Protein AF-0000000087529796 (afdb_homodimer)

Organism: NCBI:txid1859131

Nearest PDB structures (foldseek):
  4v4d-assembly1_B  TM=8.524E-01  e=3.418E-03  Pelobacter acidigallici
  8fia-assembly1_A-2  TM=7.880E-01  e=2.584E-01  Drosophila melanogaster
  3q48-assembly1_A  TM=5.204E-01  e=1.101E-01  Pseudomonas aeruginosa
  4jdz-assembly2_A  TM=6.910E-01  e=6.064E-01  Staphylococcus aureus subsp. aureus TCH60
  6hbe-assembly1_A  TM=4.841E-01  e=3.725E-01  Thermus scotoductus SA-01

Foldseek 3Di:
DCPPDDDPPDVDDPDPPVPCPPPPPVPCPPDDDDDDDDDLLKDKDFDDDPVRQGPAFWKKFKDAPPDPDTPDIGGHHNRRMDMDGDDDFAKMWMWTAHPVGDIDIDIDGDDPVSNDPD/DDCPDDDPPDPPDPDCCPCCVPPCPVPCPPDDDDDDDDDLLKDKDFDDDPVRQGPAFWKKFKDAPPDPDTPDIGGHHNRRMDMDGDDDFAKMWMWTAHPVGDIDIDIDGGDPVSNDPD

Structure (mmCIF, N/CA/C/O backbone):
data_AF-0000000087529796-model_v1
#
loop_
_entity.id
_entity.type
_entity.pdbx_description
1 polymer 'Nickel transport protein'
#
loop_
_atom_site.group_PDB
_atom_site.id
_atom_site.type_symbol
_atom_site.label_atom_id
_atom_site.label_alt_id
_atom_site.label_comp_id
_atom_site.label_asym_id
_atom_site.label_entity_id
_atom_site.label_seq_id
_atom_site.pdbx_PDB_ins_code
_atom_site.Cartn_x
_atom_site.Cartn_y
_atom_site.Cartn_z
_atom_site.occupancy
_atom_site.B_iso_or_equiv
_atom_site.auth_seq_id
_atom_site.auth_comp_id
_atom_site.auth_asym_id
_atom_site.auth_atom_id
_atom_site.pdbx_PDB_model_num
ATOM 1 N N . MET A 1 1 ? -0.62 90.875 -30.234 1 31.06 1 MET A N 1
ATOM 2 C CA . MET A 1 1 ? -0.172 90.25 -28.969 1 31.06 1 MET A CA 1
ATOM 3 C C . MET A 1 1 ? -0.709 88.812 -28.812 1 31.06 1 MET A C 1
ATOM 5 O O . MET A 1 1 ? -1.901 88.625 -28.562 1 31.06 1 MET A O 1
ATOM 9 N N . ASN A 1 2 ? -0.053 87.688 -29.516 1 35.44 2 ASN A N 1
ATOM 10 C CA . ASN A 1 2 ? -0.245 86.312 -29.938 1 35.44 2 ASN A CA 1
ATOM 11 C C . ASN A 1 2 ? -0.082 85.375 -28.766 1 35.44 2 ASN A C 1
ATOM 13 O O . ASN A 1 2 ? 1.038 85 -28.422 1 35.44 2 ASN A O 1
ATOM 17 N N . LYS A 1 3 ? -0.763 85.5 -27.578 1 34.38 3 LYS A N 1
ATOM 18 C CA . LYS A 1 3 ? -0.532 84.812 -26.344 1 34.38 3 LYS A CA 1
ATOM 19 C C . LYS A 1 3 ? -0.979 83.312 -26.469 1 34.38 3 LYS A C 1
ATOM 21 O O . LYS A 1 3 ? -2.1 83 -26.094 1 34.38 3 LYS A O 1
ATOM 26 N N . ARG A 1 4 ? -0.733 82.562 -27.641 1 38.53 4 ARG A N 1
ATOM 27 C CA . ARG A 1 4 ? -1.287 81.188 -27.797 1 38.53 4 ARG A CA 1
ATOM 28 C C . ARG A 1 4 ? -0.642 80.25 -26.828 1 38.53 4 ARG A C 1
ATOM 30 O O . ARG A 1 4 ? -0.861 79 -26.922 1 38.53 4 ARG A O 1
ATOM 37 N N . THR A 1 5 ? 0.336 80.562 -25.906 1 36.38 5 THR A N 1
ATOM 38 C CA . THR A 1 5 ? 1.321 79.5 -25.719 1 36.38 5 THR A CA 1
ATOM 39 C C . THR A 1 5 ? 0.706 78.312 -24.984 1 36.38 5 THR A C 1
ATOM 41 O O . THR A 1 5 ? 0.941 77.125 -25.344 1 36.38 5 THR A O 1
ATOM 44 N N . ALA A 1 6 ? 0.183 78.312 -23.734 1 34.88 6 ALA A N 1
ATOM 45 C CA . ALA A 1 6 ? 0.819 77.5 -22.719 1 34.88 6 ALA A CA 1
ATOM 46 C C . ALA A 1 6 ? 0.167 76.125 -22.656 1 34.88 6 ALA A C 1
ATOM 48 O O . ALA A 1 6 ? 0.815 75.125 -22.281 1 34.88 6 ALA A O 1
ATOM 49 N N . LYS A 1 7 ? -1.151 75.812 -22.656 1 39 7 LYS A N 1
ATOM 50 C CA . LYS A 1 7 ? -1.61 74.938 -21.578 1 39 7 LYS A CA 1
ATOM 51 C C . LYS A 1 7 ? -1.541 73.5 -21.984 1 39 7 LYS A C 1
ATOM 53 O O . LYS A 1 7 ? -2.568 72.875 -22.281 1 39 7 LYS A O 1
ATOM 58 N N . GLN A 1 8 ? -0.672 73 -22.969 1 40.81 8 GLN A N 1
ATOM 59 C CA . GLN A 1 8 ? -0.876 71.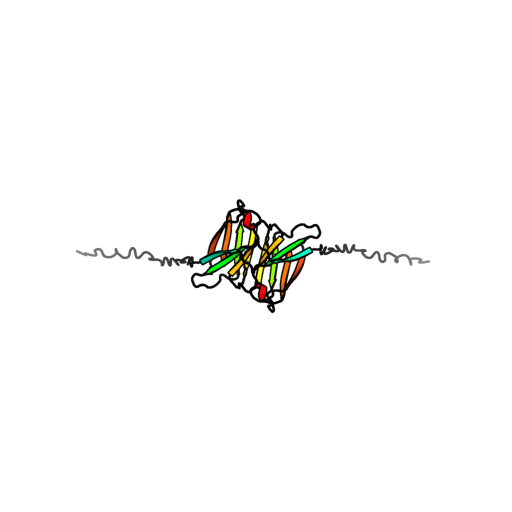625 -23.344 1 40.81 8 GLN A CA 1
ATOM 60 C C . GLN A 1 8 ? -0.454 70.688 -22.219 1 40.81 8 GLN A C 1
ATOM 62 O O . GLN A 1 8 ? -0.565 69.438 -22.359 1 40.81 8 GLN A O 1
ATOM 67 N N . GLY A 1 9 ? 0.237 71.125 -21.156 1 36 9 GLY A N 1
ATOM 68 C CA . GLY A 1 9 ? 1.147 70.125 -20.625 1 36 9 GLY A CA 1
ATOM 69 C C . GLY A 1 9 ? 0.433 68.938 -20.031 1 36 9 GLY A C 1
ATOM 70 O O . GLY A 1 9 ? 0.952 67.812 -20.062 1 36 9 GLY A O 1
ATOM 71 N N . VAL A 1 10 ? -0.47 69.062 -19.094 1 41.59 10 VAL A N 1
ATOM 72 C CA . VAL A 1 10 ? -0.488 68.188 -17.891 1 41.59 10 VAL A CA 1
ATOM 73 C C . VAL A 1 10 ? -1.147 66.875 -18.219 1 41.59 10 VAL A C 1
ATOM 75 O O . VAL A 1 10 ? -1.516 66.125 -17.297 1 41.59 10 VAL A O 1
ATOM 78 N N . LEU A 1 11 ? -1.507 66.625 -19.578 1 45.66 11 LEU A N 1
ATOM 79 C CA . LEU A 1 11 ? -2.266 65.438 -19.609 1 45.66 11 LEU A CA 1
ATOM 80 C C . LEU A 1 11 ? -1.379 64.25 -19.25 1 45.66 11 LEU A C 1
ATOM 82 O O . LEU A 1 11 ? -0.877 63.531 -20.125 1 45.66 11 LEU A O 1
ATOM 86 N N . LEU A 1 12 ? -0.245 64.562 -18.562 1 36.97 12 LEU A N 1
ATOM 87 C CA . LEU A 1 12 ? 0.674 63.469 -18.375 1 36.97 12 LEU A CA 1
ATOM 88 C C . LEU A 1 12 ? -0.083 62.188 -18 1 36.97 12 LEU A C 1
ATOM 90 O O . LEU A 1 12 ? -1.27 62.219 -17.672 1 36.97 12 LEU A O 1
ATOM 94 N N . LEU A 1 13 ? 0.435 61.5 -16.984 1 41.59 13 LEU A N 1
ATOM 95 C CA . LEU A 1 13 ? 1.011 60.25 -16.531 1 41.59 13 LEU A CA 1
ATOM 96 C C . LEU A 1 13 ? -0.053 59.344 -15.891 1 41.59 13 LEU A C 1
ATOM 98 O O . LEU A 1 13 ? -0.087 59.188 -14.672 1 41.59 13 LEU A O 1
ATOM 102 N N . MET A 1 14 ? -1.323 59.719 -16.078 1 44.41 14 MET A N 1
ATOM 103 C CA . MET A 1 14 ? -2.068 58.75 -15.289 1 44.41 14 MET A CA 1
ATOM 104 C C . MET A 1 14 ? -1.793 57.344 -15.789 1 44.41 14 MET A C 1
ATOM 106 O O . MET A 1 14 ? -2.264 56.938 -16.859 1 44.41 14 MET A O 1
ATOM 110 N N . LEU A 1 15 ? -0.509 56.938 -15.891 1 44.5 15 LEU A N 1
ATOM 111 C CA . LEU A 1 15 ? -0.129 55.562 -16.094 1 44.5 15 LEU A CA 1
ATOM 112 C C . LEU A 1 15 ? -1.107 54.625 -15.406 1 44.5 15 LEU A C 1
ATOM 114 O O . LEU A 1 15 ? -1.515 54.844 -14.266 1 44.5 15 LEU A O 1
ATOM 118 N N . PRO A 1 16 ? -1.634 53.656 -16.141 1 46.41 16 PRO A N 1
ATOM 119 C CA . PRO A 1 16 ? -2.412 52.469 -15.758 1 46.41 16 PRO A CA 1
ATOM 120 C C . PRO A 1 16 ? -1.924 51.844 -14.453 1 46.41 16 PRO A C 1
ATOM 122 O O . PRO A 1 16 ? -0.773 51.406 -14.367 1 46.41 16 PRO A O 1
ATOM 125 N N . LEU A 1 17 ? -2.076 52.5 -13.258 1 45.81 17 LEU A N 1
ATOM 126 C CA . LEU A 1 17 ? -2.234 51.656 -12.102 1 45.81 17 LEU A CA 1
ATOM 127 C C . LEU A 1 17 ? -2.916 50.344 -12.492 1 45.81 17 LEU A C 1
ATOM 129 O O . LEU A 1 17 ? -4.133 50.312 -12.68 1 45.81 17 LEU A O 1
ATOM 133 N N . ALA A 1 18 ? -2.76 49.938 -13.734 1 44.56 18 ALA A N 1
ATOM 134 C CA . ALA A 1 18 ? -3.102 48.562 -13.992 1 44.56 18 ALA A CA 1
ATOM 135 C C . ALA A 1 18 ? -2.814 47.688 -12.766 1 44.56 18 ALA A C 1
ATOM 137 O O . ALA A 1 18 ? -1.702 47.688 -12.234 1 44.56 18 ALA A O 1
ATOM 138 N N . LEU A 1 19 ? -3.834 47.406 -11.906 1 44.81 19 LEU A N 1
ATOM 139 C CA . LEU A 1 19 ? -4.184 46.469 -10.852 1 44.81 19 LEU A CA 1
ATOM 140 C C . LEU A 1 19 ? -3.461 45.125 -11.047 1 44.81 19 LEU A C 1
ATOM 142 O O . LEU A 1 19 ? -3.744 44.406 -12 1 44.81 19 LEU A O 1
ATOM 146 N N . SER A 1 20 ? -2.133 45.125 -11.039 1 45.41 20 SER A N 1
ATOM 147 C CA . SER A 1 20 ? -1.479 43.844 -10.711 1 45.41 20 SER A CA 1
ATOM 148 C C . SER A 1 20 ? -2.281 43.062 -9.68 1 45.41 20 SER A C 1
ATOM 150 O O . SER A 1 20 ? -2.223 43.344 -8.484 1 45.41 20 SER A O 1
ATOM 152 N N . LEU A 1 21 ? -3.57 42.844 -9.938 1 44.34 21 LEU A N 1
ATOM 153 C CA . LEU A 1 21 ? -4.137 41.75 -9.164 1 44.34 21 LEU A CA 1
ATOM 154 C C . LEU A 1 21 ? -3.152 40.562 -9.062 1 44.34 21 LEU A C 1
ATOM 156 O O . LEU A 1 21 ? -3.084 39.719 -9.953 1 44.34 21 LEU A O 1
ATOM 160 N N . PHE A 1 22 ? -1.971 40.844 -8.602 1 42.34 22 PHE A N 1
ATOM 161 C CA . PHE A 1 22 ? -1.222 39.719 -8.062 1 42.34 22 PHE A CA 1
ATOM 162 C C . PHE A 1 22 ? -2.137 38.781 -7.273 1 42.34 22 PHE A C 1
ATOM 164 O O . PHE A 1 22 ? -2.467 39.062 -6.117 1 42.34 22 PHE A O 1
ATOM 171 N N . PHE A 1 23 ? -3.088 38.094 -7.918 1 44.12 23 PHE A N 1
ATOM 172 C CA . PHE A 1 23 ? -3.529 36.875 -7.254 1 44.12 23 PHE A CA 1
ATOM 173 C C . PHE A 1 23 ? -2.357 36.188 -6.578 1 44.12 23 PHE A C 1
ATOM 175 O O . PHE A 1 23 ? -1.558 35.531 -7.242 1 44.12 23 PHE A O 1
ATOM 182 N N . SER A 1 24 ? -1.779 36.75 -5.613 1 45.31 24 SER A N 1
ATOM 183 C CA . SER A 1 24 ? -0.992 35.906 -4.73 1 45.31 24 SER A CA 1
ATOM 184 C C . SER A 1 24 ? -1.651 34.562 -4.543 1 45.31 24 SER A C 1
ATOM 186 O O . SER A 1 24 ? -2.662 34.438 -3.846 1 45.31 24 SER A O 1
ATOM 188 N N . VAL A 1 25 ? -1.722 33.75 -5.551 1 44.56 25 VAL A N 1
ATOM 189 C CA . VAL A 1 25 ? -1.91 32.375 -5.164 1 44.56 25 VAL A CA 1
ATOM 190 C C . VAL A 1 25 ? -1.107 32.062 -3.898 1 44.56 25 VAL A C 1
ATOM 192 O O . VAL A 1 25 ? 0.125 32.031 -3.932 1 44.56 25 VAL A O 1
ATOM 195 N N . GLN A 1 26 ? -1.382 32.719 -2.855 1 44.06 26 GLN A N 1
ATOM 196 C CA . GLN A 1 26 ? -0.838 32.125 -1.644 1 44.06 26 GLN A CA 1
ATOM 197 C C . GLN A 1 26 ? -0.773 30.609 -1.767 1 44.06 26 GLN A C 1
ATOM 199 O O . GLN A 1 26 ? -1.807 29.938 -1.884 1 44.06 26 GLN A O 1
ATOM 204 N N . GLY A 1 27 ? 0.164 30.094 -2.527 1 48.03 27 GLY A N 1
ATOM 205 C CA . GLY A 1 27 ? 0.407 28.688 -2.312 1 48.03 27 GLY A CA 1
ATOM 206 C C . GLY A 1 27 ? 0.192 28.25 -0.875 1 48.03 27 GLY A C 1
ATOM 207 O O . GLY A 1 27 ? 0.997 28.578 0.002 1 48.03 27 GLY A O 1
ATOM 208 N N . HIS A 1 28 ? -0.962 28.375 -0.387 1 47.5 28 HIS A N 1
ATOM 209 C CA . HIS A 1 28 ? -1.229 27.781 0.918 1 47.5 28 HIS A CA 1
ATOM 210 C C . HIS A 1 28 ? -0.524 26.438 1.065 1 47.5 28 HIS A C 1
ATOM 212 O O . HIS A 1 28 ? -1.041 25.406 0.622 1 47.5 28 HIS A O 1
ATOM 218 N N . ALA A 1 29 ? 0.804 26.391 0.943 1 55.5 29 ALA A N 1
ATOM 219 C CA . ALA A 1 29 ? 1.383 25.172 1.496 1 55.5 29 ALA A CA 1
ATOM 220 C C . ALA A 1 29 ? 0.773 24.844 2.855 1 55.5 29 ALA A C 1
ATOM 222 O O . ALA A 1 29 ? 1.185 25.406 3.877 1 55.5 29 ALA A O 1
ATOM 223 N N . HIS A 1 30 ? -0.588 24.609 2.842 1 68.44 30 HIS A N 1
ATOM 224 C CA . HIS A 1 30 ? -1.197 24.156 4.09 1 68.44 30 HIS A CA 1
ATOM 225 C C . HIS A 1 30 ? -0.388 23.031 4.719 1 68.44 30 HIS A C 1
ATOM 227 O O . HIS A 1 30 ? 0.262 22.25 4.012 1 68.44 30 HIS A O 1
ATOM 233 N N . ALA A 1 31 ? -0.141 23.234 5.859 1 88.75 31 ALA A N 1
ATOM 234 C CA . ALA A 1 31 ? 0.667 22.359 6.691 1 88.75 31 ALA A CA 1
ATOM 235 C C . ALA A 1 31 ? 0.146 20.922 6.637 1 88.75 31 ALA A C 1
ATOM 237 O O . ALA A 1 31 ? -1.063 20.688 6.699 1 88.75 31 ALA A O 1
ATOM 238 N N . VAL A 1 32 ? 0.924 20.047 6.125 1 96.5 32 VAL A N 1
ATOM 239 C CA . VAL A 1 32 ? 0.653 18.609 6.105 1 96.5 32 VAL A CA 1
ATOM 240 C C . VAL A 1 32 ? 1.577 17.891 7.086 1 96.5 32 VAL A C 1
ATOM 242 O O . VAL A 1 32 ? 2.76 18.234 7.191 1 96.5 32 VAL A O 1
ATOM 245 N N . HIS A 1 33 ? 0.94 17.031 7.891 1 97.38 33 HIS A N 1
ATOM 246 C CA . HIS A 1 33 ? 1.683 16.156 8.797 1 97.38 33 HIS A CA 1
ATOM 247 C C . HIS A 1 33 ? 1.757 14.742 8.258 1 97.38 33 HIS A C 1
ATOM 249 O O . HIS A 1 33 ? 0.8 14.25 7.652 1 97.38 33 HIS A O 1
ATOM 255 N N . GLY A 1 34 ? 2.926 14.062 8.477 1 98.44 34 GLY A N 1
ATOM 256 C CA . GLY A 1 34 ? 3.076 12.664 8.102 1 98.44 34 GLY A CA 1
ATOM 257 C C . GLY A 1 34 ? 3.953 11.883 9.055 1 98.44 34 GLY A C 1
ATOM 258 O O . GLY A 1 34 ? 4.777 12.461 9.773 1 98.44 34 GLY A O 1
ATOM 259 N N . GLU A 1 35 ? 3.693 10.617 9.141 1 98.31 35 GLU A N 1
ATOM 260 C CA . GLU A 1 35 ? 4.523 9.695 9.914 1 98.31 35 GLU A CA 1
ATOM 261 C C . GLU A 1 35 ? 4.57 8.312 9.273 1 98.31 35 GLU A C 1
ATOM 263 O O . GLU A 1 35 ? 3.68 7.953 8.5 1 98.31 35 GLU A O 1
ATOM 268 N N . THR A 1 36 ? 5.672 7.605 9.508 1 98.69 36 THR A N 1
ATOM 269 C CA . THR A 1 36 ? 5.844 6.23 9.055 1 98.69 36 THR A CA 1
ATOM 270 C C . THR A 1 36 ? 6.262 5.328 10.211 1 98.69 36 THR A C 1
ATOM 272 O O . THR A 1 36 ? 7.125 5.699 11.008 1 98.69 36 THR A O 1
ATOM 275 N N . GLY A 1 37 ? 5.582 4.148 10.297 1 97.5 37 GLY A N 1
ATOM 276 C CA . GLY A 1 37 ? 5.934 3.186 11.328 1 97.5 37 GLY A CA 1
ATOM 277 C C . GLY A 1 37 ? 5.355 1.806 11.086 1 97.5 37 GLY A C 1
ATOM 278 O O . GLY A 1 37 ? 4.645 1.592 10.102 1 97.5 37 GLY A O 1
ATOM 279 N N . SER A 1 38 ? 5.73 0.871 11.977 1 95.62 38 SER A N 1
ATOM 280 C CA . SER A 1 38 ? 5.211 -0.49 11.883 1 95.62 38 SER A CA 1
ATOM 281 C C . SER A 1 38 ? 3.721 -0.533 12.203 1 95.62 38 SER A C 1
ATOM 283 O O . SER A 1 38 ? 3.221 0.291 12.969 1 95.62 38 SER A O 1
ATOM 285 N N . SER A 1 39 ? 3.092 -1.433 11.531 1 92.81 39 SER A N 1
ATOM 286 C CA . SER A 1 39 ? 1.676 -1.663 11.797 1 92.81 39 SER A CA 1
ATOM 287 C C . SER A 1 39 ? 1.373 -3.152 11.93 1 92.81 39 SER A C 1
ATOM 289 O O . SER A 1 39 ? 1.562 -3.916 10.977 1 92.81 39 SER A O 1
ATOM 291 N N . SER A 1 40 ? 0.81 -3.512 13.078 1 92.81 40 SER A N 1
ATOM 292 C CA . SER A 1 40 ? 0.424 -4.902 13.289 1 92.81 40 SER A CA 1
ATOM 293 C C . SER A 1 40 ? -0.841 -5.25 12.508 1 92.81 40 SER A C 1
ATOM 295 O O . SER A 1 40 ? -1.167 -6.426 12.336 1 92.81 40 SER A O 1
ATOM 297 N N . GLU A 1 41 ? -1.566 -4.277 12.039 1 96.12 41 GLU A N 1
ATOM 298 C CA . GLU A 1 41 ? -2.83 -4.492 11.344 1 96.12 41 GLU A CA 1
ATOM 299 C C . GLU A 1 41 ? -2.607 -4.668 9.844 1 96.12 41 GLU A C 1
ATOM 301 O O . GLU A 1 41 ? -3.51 -5.098 9.117 1 96.12 41 GLU A O 1
ATOM 306 N N . ALA A 1 42 ? -1.427 -4.332 9.398 1 97.94 42 ALA A N 1
ATOM 307 C CA . ALA A 1 42 ? -1.184 -4.336 7.957 1 97.94 42 ALA A CA 1
ATOM 308 C C . ALA A 1 42 ? -1.221 -5.758 7.398 1 97.94 42 ALA A C 1
ATOM 310 O O . ALA A 1 42 ? -0.718 -6.691 8.023 1 97.94 42 ALA A O 1
ATOM 311 N N . LEU A 1 43 ? -1.854 -5.879 6.25 1 98.62 43 LEU A N 1
ATOM 312 C CA . LEU A 1 43 ? -1.819 -7.09 5.438 1 98.62 43 LEU A CA 1
ATOM 313 C C . LEU A 1 43 ? -1.072 -6.848 4.129 1 98.62 43 LEU A C 1
ATOM 315 O O . LEU A 1 43 ? -1.162 -5.762 3.551 1 98.62 43 LEU A O 1
ATOM 319 N N . CYS A 1 44 ? -0.356 -7.895 3.648 1 98.81 44 CYS A N 1
ATOM 320 C CA . CYS A 1 44 ? 0.336 -7.809 2.367 1 98.81 44 CYS A CA 1
ATOM 321 C C . CYS A 1 44 ? -0.152 -8.883 1.408 1 98.81 44 CYS A C 1
ATOM 323 O O . CYS A 1 44 ? -0.263 -10.055 1.786 1 98.81 44 CYS A O 1
ATOM 325 N N . THR A 1 45 ? -0.465 -8.438 0.232 1 98.88 45 THR A N 1
ATOM 326 C CA . THR A 1 45 ? -0.787 -9.336 -0.872 1 98.88 45 THR A CA 1
ATOM 327 C C . THR A 1 45 ? 0.401 -9.477 -1.819 1 98.88 45 THR A C 1
ATOM 329 O O . THR A 1 45 ? 1.067 -8.492 -2.139 1 98.88 45 THR A O 1
ATOM 332 N N . SER A 1 46 ? 0.615 -10.727 -2.26 1 98.75 46 SER A N 1
ATOM 333 C CA . SER A 1 46 ? 1.614 -10.977 -3.293 1 98.75 46 SER A CA 1
ATOM 334 C C . SER A 1 46 ? 1 -11.688 -4.496 1 98.75 46 SER A C 1
ATOM 336 O O . SER A 1 46 ? 0.032 -12.438 -4.352 1 98.75 46 SER A O 1
ATOM 338 N N . ALA A 1 47 ? 1.492 -11.391 -5.625 1 98.75 47 ALA A N 1
ATOM 339 C CA . ALA A 1 47 ? 1.087 -12.047 -6.863 1 98.75 47 ALA A CA 1
ATOM 340 C C . ALA A 1 47 ? 2.301 -12.445 -7.695 1 98.75 47 ALA A C 1
ATOM 342 O O . ALA A 1 47 ? 3.27 -11.688 -7.793 1 98.75 47 ALA A O 1
ATOM 343 N N . SER A 1 48 ? 2.213 -13.586 -8.258 1 98.5 48 SER A N 1
ATOM 344 C CA . SER A 1 48 ? 3.281 -14.117 -9.094 1 98.5 48 SER A CA 1
ATOM 345 C C . SER A 1 48 ? 2.723 -14.961 -10.234 1 98.5 48 SER A C 1
ATOM 347 O O . SER A 1 48 ? 1.608 -15.477 -10.141 1 98.5 48 SER A O 1
ATOM 349 N N . TYR A 1 49 ? 3.543 -15 -11.25 1 97.62 49 TYR A N 1
ATOM 350 C CA . TYR A 1 49 ? 3.199 -15.883 -12.359 1 97.62 49 TYR A CA 1
ATOM 351 C C . TYR A 1 49 ? 3.461 -17.344 -12.008 1 97.62 49 TYR A C 1
ATOM 353 O O . TYR A 1 49 ? 4.012 -17.641 -10.945 1 97.62 49 TYR A O 1
ATOM 361 N N . GLU A 1 50 ? 3.014 -18.188 -12.898 1 94.56 50 GLU A N 1
ATOM 362 C CA . GLU A 1 50 ? 3.137 -19.625 -12.703 1 94.56 50 GLU A CA 1
ATOM 363 C C . GLU A 1 50 ? 4.598 -20.047 -12.547 1 94.56 50 GLU A C 1
ATOM 365 O O . GLU A 1 50 ? 4.906 -20.984 -11.82 1 94.56 50 GLU A O 1
ATOM 370 N N . ASP A 1 51 ? 5.512 -19.328 -13.188 1 94.94 51 ASP A N 1
ATOM 371 C CA . ASP A 1 51 ? 6.926 -19.703 -13.133 1 94.94 51 ASP A CA 1
ATOM 372 C C . ASP A 1 51 ? 7.602 -19.109 -11.906 1 94.94 51 ASP A C 1
ATOM 374 O O . ASP A 1 51 ? 8.805 -19.281 -11.703 1 94.94 51 ASP A O 1
ATOM 378 N N . GLY A 1 52 ? 6.902 -18.391 -11.117 1 96.5 52 GLY A N 1
ATOM 379 C CA . GLY A 1 52 ? 7.441 -17.859 -9.883 1 96.5 52 GLY A CA 1
ATOM 380 C C . GLY A 1 52 ? 7.848 -16.391 -9.984 1 96.5 52 GLY A C 1
ATOM 381 O O . GLY A 1 52 ? 8.133 -15.75 -8.969 1 96.5 52 GLY A O 1
ATOM 382 N N . GLU A 1 53 ? 7.844 -15.875 -11.219 1 97.56 53 GLU A N 1
ATOM 383 C CA . GLU A 1 53 ? 8.203 -14.469 -11.391 1 97.56 53 GLU A CA 1
ATOM 384 C C . GLU A 1 53 ? 7.148 -13.555 -10.773 1 97.56 53 GLU A C 1
ATOM 386 O O . GLU A 1 53 ? 5.949 -13.773 -10.953 1 97.56 53 GLU A O 1
ATOM 391 N N . ALA A 1 54 ? 7.656 -12.562 -10.055 1 98.69 54 ALA A N 1
ATOM 392 C CA . ALA A 1 54 ? 6.75 -11.625 -9.406 1 98.69 54 ALA A CA 1
ATOM 393 C C . ALA A 1 54 ? 5.953 -10.828 -10.438 1 98.69 54 ALA A C 1
ATOM 395 O O . ALA A 1 54 ? 6.484 -10.453 -11.484 1 98.69 54 ALA A O 1
ATOM 396 N N . MET A 1 55 ? 4.715 -10.516 -10.117 1 98.69 55 MET A N 1
ATOM 397 C CA . MET A 1 55 ? 3.971 -9.523 -10.883 1 98.69 55 MET A CA 1
ATOM 398 C C . MET A 1 55 ? 4.32 -8.109 -10.43 1 98.69 55 MET A C 1
ATOM 400 O O . MET A 1 55 ? 3.521 -7.453 -9.758 1 98.69 55 MET A O 1
ATOM 404 N N . SER A 1 56 ? 5.445 -7.691 -10.836 1 98.75 56 SER A N 1
ATOM 405 C CA . SER A 1 56 ? 5.953 -6.375 -10.461 1 98.75 56 SER A CA 1
ATOM 406 C C . SER A 1 56 ? 5.164 -5.262 -11.141 1 98.75 56 SER A C 1
ATOM 408 O O . SER A 1 56 ? 4.812 -5.375 -12.32 1 98.75 56 SER A O 1
ATOM 410 N N . TYR A 1 57 ? 4.828 -4.281 -10.352 1 98.81 57 TYR A N 1
ATOM 411 C CA . TYR A 1 57 ? 4.219 -3.041 -10.812 1 98.81 57 TYR A CA 1
ATOM 412 C C . TYR A 1 57 ? 2.875 -3.311 -11.484 1 98.81 57 TYR A C 1
ATOM 414 O O . TYR A 1 57 ? 2.48 -2.598 -12.406 1 98.81 57 TYR A O 1
ATOM 422 N N . ALA A 1 58 ? 2.252 -4.336 -11.086 1 98.88 58 ALA A N 1
ATOM 423 C CA . ALA A 1 58 ? 0.882 -4.617 -11.508 1 98.88 58 ALA A CA 1
ATOM 424 C C . ALA A 1 58 ? -0.116 -3.75 -10.75 1 98.88 58 ALA A C 1
ATOM 426 O O . ALA A 1 58 ? 0.103 -3.422 -9.578 1 98.88 58 ALA A O 1
ATOM 427 N N . THR A 1 59 ? -1.257 -3.445 -11.398 1 98.88 59 THR A N 1
ATOM 428 C CA . THR A 1 59 ? -2.287 -2.643 -10.742 1 98.88 59 THR A CA 1
ATOM 429 C C . THR A 1 59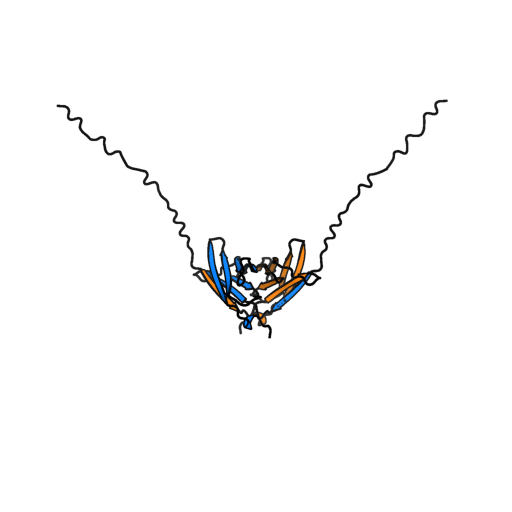 ? -2.988 -3.443 -9.648 1 98.88 59 THR A C 1
ATOM 431 O O . THR A 1 59 ? -3.232 -4.641 -9.812 1 98.88 59 THR A O 1
ATOM 434 N N . VAL A 1 60 ? -3.305 -2.768 -8.586 1 98.94 60 VAL A N 1
ATOM 435 C CA . VAL A 1 60 ? -4.012 -3.365 -7.457 1 98.94 60 VAL A CA 1
ATOM 436 C C . VAL A 1 60 ? -5.25 -2.537 -7.121 1 98.94 60 VAL A C 1
ATOM 438 O O . VAL A 1 60 ? -5.191 -1.305 -7.102 1 98.94 60 VAL A O 1
ATOM 441 N N . GLU A 1 61 ? -6.332 -3.188 -6.949 1 98.88 61 GLU A N 1
ATOM 442 C CA . GLU A 1 61 ? -7.551 -2.605 -6.387 1 98.88 61 GLU A CA 1
ATOM 443 C C . GLU A 1 61 ? -8.031 -3.395 -5.172 1 98.88 61 GLU A C 1
ATOM 445 O O . GLU A 1 61 ? -8.125 -4.621 -5.219 1 98.88 61 GLU A O 1
ATOM 450 N N . ILE A 1 62 ? -8.297 -2.631 -4.102 1 98.94 62 ILE A N 1
ATOM 451 C CA . ILE A 1 62 ? -8.797 -3.232 -2.873 1 98.94 62 ILE A CA 1
ATOM 452 C C . ILE A 1 62 ? -10.211 -2.719 -2.586 1 98.94 62 ILE A C 1
ATOM 454 O O . ILE A 1 62 ? -10.438 -1.508 -2.547 1 98.94 62 ILE A O 1
ATOM 458 N N . ILE A 1 63 ? -11.125 -3.65 -2.348 1 98.88 63 ILE A N 1
ATOM 459 C CA . ILE A 1 63 ? -12.508 -3.328 -2.014 1 98.88 63 ILE A CA 1
ATOM 460 C C . ILE A 1 63 ? -12.82 -3.803 -0.595 1 98.88 63 ILE A C 1
ATOM 462 O O . ILE A 1 63 ? -12.57 -4.961 -0.252 1 98.88 63 ILE A O 1
ATOM 466 N N . ALA A 1 64 ? -13.336 -2.85 0.18 1 98.88 64 ALA A N 1
ATOM 467 C CA . ALA A 1 64 ? -13.688 -3.16 1.562 1 98.88 64 ALA A CA 1
ATOM 468 C C . ALA A 1 64 ? -14.977 -3.979 1.63 1 98.88 64 ALA A C 1
ATOM 470 O O . ALA A 1 64 ? -15.742 -4.027 0.663 1 98.88 64 ALA A O 1
ATOM 471 N N . PRO A 1 65 ? -15.141 -4.684 2.807 1 98.62 65 PRO A N 1
ATOM 472 C CA . PRO A 1 65 ? -16.406 -5.402 2.99 1 98.62 65 PRO A CA 1
ATOM 473 C C . PRO A 1 65 ? -17.625 -4.512 2.766 1 98.62 65 PRO A C 1
ATOM 475 O O . PRO A 1 65 ? -17.656 -3.367 3.227 1 98.62 65 PRO A O 1
ATOM 478 N N . ASN A 1 66 ? -18.547 -5.02 1.961 1 97.12 66 ASN A N 1
ATOM 479 C CA . ASN A 1 66 ? -19.844 -4.379 1.745 1 97.12 66 ASN A CA 1
ATOM 480 C C . ASN A 1 66 ? -19.688 -3.041 1.024 1 97.12 66 ASN A C 1
ATOM 482 O O . ASN A 1 66 ? -20.422 -2.092 1.312 1 97.12 66 ASN A O 1
ATOM 486 N N . SER A 1 67 ? -18.734 -2.865 0.314 1 97.69 67 SER A N 1
ATOM 487 C CA . SER A 1 67 ? -18.531 -1.64 -0.452 1 97.69 67 SER A CA 1
ATOM 488 C C . SER A 1 67 ? -18.5 -1.923 -1.95 1 97.69 67 SER A C 1
ATOM 490 O O . SER A 1 67 ? -18.125 -3.018 -2.373 1 97.69 67 SER A O 1
ATOM 492 N N . LYS A 1 68 ? -18.875 -0.937 -2.697 1 94.75 68 LYS A N 1
ATOM 493 C CA . LYS A 1 68 ? -18.734 -1.01 -4.148 1 94.75 68 LYS A CA 1
ATOM 494 C C . LYS A 1 68 ? -17.578 -0.129 -4.625 1 94.75 68 LYS A C 1
ATOM 496 O O . LYS A 1 68 ? -17.125 -0.254 -5.766 1 94.75 68 LYS A O 1
ATOM 501 N N . LEU A 1 69 ? -17.188 0.698 -3.734 1 96.12 69 LEU A N 1
ATOM 502 C CA . LEU A 1 69 ? -16.125 1.638 -4.086 1 96.12 69 LEU A CA 1
ATOM 503 C C . LEU A 1 69 ? -14.766 1.112 -3.639 1 96.12 69 LEU A C 1
ATOM 505 O O . LEU 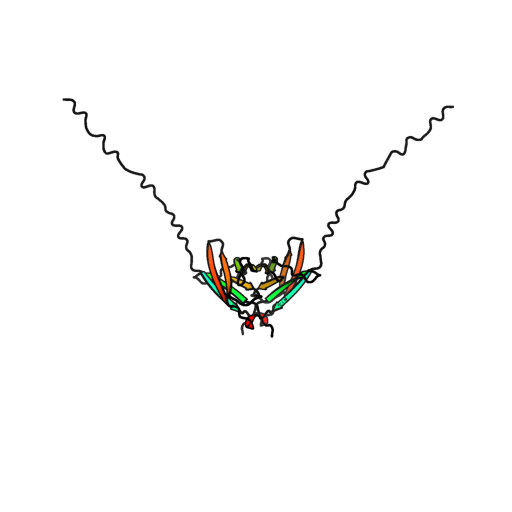A 1 69 ? -14.648 0.499 -2.574 1 96.12 69 LEU A O 1
ATOM 509 N N . PRO A 1 70 ? -13.773 1.479 -4.402 1 98.31 70 PRO A N 1
ATOM 510 C CA . PRO A 1 70 ? -12.43 1.053 -3.988 1 98.31 70 PRO A CA 1
ATOM 511 C C . PRO A 1 70 ? -11.992 1.686 -2.67 1 98.31 70 PRO A C 1
ATOM 513 O O . PRO A 1 70 ? -12.242 2.871 -2.438 1 98.31 70 PRO A O 1
ATOM 516 N N . PHE A 1 71 ? -11.516 0.862 -1.76 1 98.88 71 PHE A N 1
ATOM 517 C CA . PHE A 1 71 ? -10.875 1.293 -0.521 1 98.88 71 PHE A CA 1
ATOM 518 C C . PHE A 1 71 ? -9.5 1.893 -0.8 1 98.88 71 PHE A C 1
ATOM 520 O O . PHE A 1 71 ? -9.125 2.902 -0.202 1 98.88 71 PHE A O 1
ATOM 527 N N . GLN A 1 72 ? -8.711 1.246 -1.712 1 98.88 72 GLN A N 1
ATOM 528 C CA . GLN A 1 72 ? -7.367 1.687 -2.062 1 98.88 72 GLN A CA 1
ATOM 529 C C . GLN A 1 72 ? -6.93 1.105 -3.404 1 98.88 72 GLN A C 1
ATOM 531 O O . GLN A 1 72 ? -7.344 0.004 -3.773 1 98.88 72 GLN A O 1
ATOM 536 N N . SER A 1 73 ? -6.074 1.904 -4.082 1 98.81 73 SER A N 1
ATOM 537 C CA . SER A 1 73 ? -5.5 1.457 -5.344 1 98.81 73 SER A CA 1
ATOM 538 C C . SER A 1 73 ? -4.012 1.781 -5.422 1 98.81 73 SER A C 1
ATOM 540 O O . SER A 1 73 ? -3.531 2.682 -4.734 1 98.81 73 SER A O 1
ATOM 542 N N . GLY A 1 74 ? -3.326 1.065 -6.27 1 98.88 74 GLY A N 1
ATOM 543 C CA . GLY A 1 74 ? -1.906 1.271 -6.512 1 98.88 74 GLY A CA 1
ATOM 544 C C . GLY A 1 74 ? -1.294 0.206 -7.402 1 98.88 74 GLY A C 1
ATOM 545 O O . GLY A 1 74 ? -1.962 -0.328 -8.289 1 98.88 74 GLY A O 1
ATOM 546 N N . ARG A 1 75 ? 0.05 0.059 -7.199 1 98.94 75 ARG A N 1
ATOM 547 C CA . ARG A 1 75 ? 0.804 -0.966 -7.914 1 98.94 75 ARG A CA 1
ATOM 548 C C . ARG A 1 75 ? 1.658 -1.786 -6.953 1 98.94 75 ARG A C 1
ATOM 550 O O . ARG A 1 75 ? 2.152 -1.264 -5.95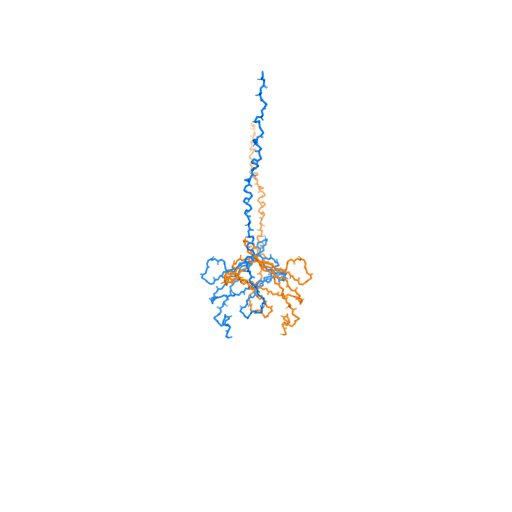3 1 98.94 75 ARG A O 1
ATOM 557 N N . THR A 1 76 ? 1.776 -3.018 -7.324 1 98.94 76 THR A N 1
ATOM 558 C CA . THR A 1 76 ? 2.719 -3.832 -6.562 1 98.94 76 THR A CA 1
ATOM 559 C C . THR A 1 76 ? 4.133 -3.268 -6.672 1 98.94 76 THR A C 1
ATOM 561 O O . THR A 1 76 ? 4.43 -2.5 -7.59 1 98.94 76 THR A O 1
ATOM 564 N N . ASP A 1 77 ? 4.93 -3.629 -5.684 1 98.88 77 ASP A N 1
ATOM 565 C CA . ASP A 1 77 ? 6.34 -3.258 -5.75 1 98.88 77 ASP A CA 1
ATOM 566 C C . ASP A 1 77 ? 7.105 -4.176 -6.699 1 98.88 77 ASP A C 1
ATOM 568 O O . ASP A 1 77 ? 6.504 -5.008 -7.387 1 98.88 77 ASP A O 1
ATOM 572 N N . ARG A 1 78 ? 8.398 -3.963 -6.797 1 98.31 78 ARG A N 1
ATOM 573 C CA . ARG A 1 78 ? 9.227 -4.73 -7.719 1 98.31 78 ARG A CA 1
ATOM 574 C C . ARG A 1 78 ? 9.203 -6.215 -7.371 1 98.31 78 ARG A C 1
ATOM 576 O O . ARG A 1 78 ? 9.586 -7.055 -8.188 1 98.31 78 ARG A O 1
ATOM 583 N N . ASN A 1 79 ? 8.742 -6.539 -6.137 1 98.44 79 ASN A N 1
ATOM 584 C CA . ASN A 1 79 ? 8.703 -7.926 -5.676 1 98.44 79 ASN A CA 1
ATOM 585 C C . ASN A 1 79 ? 7.301 -8.508 -5.762 1 98.44 79 ASN A C 1
ATOM 587 O O . ASN A 1 79 ? 7.055 -9.617 -5.285 1 98.44 79 ASN A O 1
ATOM 591 N N . GLY A 1 80 ? 6.324 -7.766 -6.289 1 98.88 80 GLY A N 1
ATOM 592 C CA . GLY A 1 80 ? 4.973 -8.266 -6.48 1 98.88 80 GLY A CA 1
ATOM 593 C C . GLY A 1 80 ? 4.09 -8.086 -5.262 1 98.88 80 GLY A C 1
ATOM 594 O O . GLY A 1 80 ? 3.055 -8.742 -5.137 1 98.88 80 GLY A O 1
ATOM 595 N N . TYR A 1 81 ? 4.512 -7.219 -4.281 1 98.88 81 TYR A N 1
ATOM 596 C CA . TYR A 1 81 ? 3.75 -7.027 -3.053 1 98.88 81 TYR A CA 1
ATOM 597 C C . TYR A 1 81 ? 2.955 -5.73 -3.1 1 98.88 81 TYR A C 1
ATOM 599 O O . TYR A 1 81 ? 3.412 -4.734 -3.662 1 98.88 81 TYR A O 1
ATOM 607 N N . PHE A 1 82 ? 1.82 -5.766 -2.496 1 98.94 82 PHE A N 1
ATOM 608 C CA . PHE A 1 82 ? 1.044 -4.594 -2.107 1 98.94 82 PHE A CA 1
ATOM 609 C C . PHE A 1 82 ? 0.45 -4.773 -0.715 1 98.94 82 PHE A C 1
ATOM 611 O O . PHE A 1 82 ? -0.259 -5.75 -0.459 1 98.94 82 PHE A O 1
ATOM 618 N N . CYS A 1 83 ? 0.751 -3.797 0.162 1 98.94 83 CYS A N 1
ATOM 619 C CA . CYS A 1 83 ? 0.264 -3.885 1.534 1 98.94 83 CYS A CA 1
ATOM 620 C C . CYS A 1 83 ? -0.814 -2.842 1.8 1 98.94 83 CYS A C 1
ATOM 622 O O . CYS A 1 83 ? -0.831 -1.785 1.165 1 98.94 83 CYS A O 1
ATOM 624 N N . PHE A 1 84 ? -1.694 -3.178 2.676 1 98.88 84 PHE A N 1
ATOM 625 C CA . PHE A 1 84 ? -2.775 -2.279 3.068 1 98.88 84 PHE A CA 1
ATOM 626 C C . PHE A 1 84 ? -3.18 -2.521 4.52 1 98.88 84 PHE A C 1
ATOM 628 O O . PHE A 1 84 ? -2.801 -3.533 5.113 1 98.88 84 PHE A O 1
ATOM 635 N N . ARG A 1 85 ? -3.885 -1.531 5.082 1 98.56 85 ARG A N 1
ATOM 636 C CA . ARG A 1 85 ? -4.348 -1.561 6.469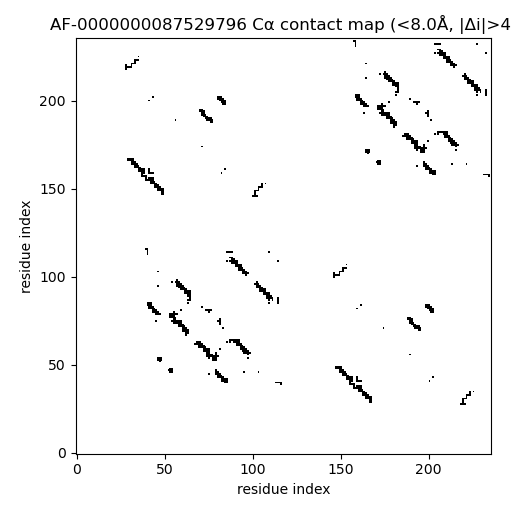 1 98.56 85 ARG A CA 1
ATOM 637 C C . ARG A 1 85 ? -5.871 -1.578 6.535 1 98.56 85 ARG A C 1
ATOM 639 O O . ARG A 1 85 ? -6.512 -0.527 6.477 1 98.56 85 ARG A O 1
ATOM 646 N N . PRO A 1 86 ? -6.406 -2.809 6.727 1 98.56 86 PRO A N 1
ATOM 647 C CA . PRO A 1 86 ? -7.867 -2.855 6.832 1 98.56 86 PRO A CA 1
ATOM 648 C C . PRO A 1 86 ? -8.398 -2.049 8.016 1 98.56 86 PRO A C 1
ATOM 650 O O . PRO A 1 86 ? -7.742 -1.959 9.055 1 98.56 86 PRO A O 1
ATOM 653 N N . ASP A 1 87 ? -9.672 -1.526 7.809 1 98.12 87 ASP A N 1
ATOM 654 C CA . ASP A 1 87 ? -10.219 -0.711 8.891 1 98.12 87 ASP A CA 1
ATOM 655 C C . ASP A 1 87 ? -11.555 -1.274 9.375 1 98.12 87 ASP A C 1
ATOM 657 O O . ASP A 1 87 ? -12.242 -0.639 10.172 1 98.12 87 ASP A O 1
ATOM 661 N N . THR A 1 88 ? -12.023 -2.355 8.812 1 98.06 88 THR A N 1
ATOM 662 C CA . THR A 1 88 ? -13.266 -2.996 9.219 1 98.06 88 THR A CA 1
ATOM 663 C C . THR A 1 88 ? -13.18 -4.508 9.047 1 98.06 88 THR A C 1
ATOM 665 O O . THR A 1 88 ? -12.5 -4.996 8.141 1 98.06 88 THR A O 1
ATOM 668 N N . PRO A 1 89 ? -13.766 -5.277 9.977 1 98.25 89 PRO A N 1
ATOM 669 C CA . PRO A 1 89 ? -13.797 -6.727 9.781 1 98.25 89 PRO A CA 1
ATOM 670 C C . PRO A 1 89 ? -14.633 -7.148 8.578 1 98.25 89 PRO A C 1
ATOM 672 O O . PRO A 1 89 ? -15.523 -6.406 8.156 1 98.25 89 PRO A O 1
ATOM 675 N N . GLY A 1 90 ? -14.398 -8.281 8.086 1 98.56 90 GLY A N 1
ATOM 676 C CA . GLY A 1 90 ? -15.164 -8.844 6.98 1 98.56 90 GLY A CA 1
ATOM 677 C C . GLY A 1 90 ? -14.297 -9.344 5.844 1 98.56 90 GLY A C 1
ATOM 678 O O . GLY A 1 90 ? -13.086 -9.531 6.016 1 98.56 90 GLY A O 1
ATOM 679 N N . ARG A 1 91 ? -14.938 -9.672 4.758 1 98.62 91 ARG A N 1
ATOM 680 C CA . ARG A 1 91 ? -14.234 -10.203 3.596 1 98.62 91 ARG A CA 1
ATOM 681 C C . ARG A 1 91 ? -13.789 -9.078 2.666 1 98.62 91 ARG A C 1
ATOM 683 O O . ARG A 1 91 ? -14.617 -8.312 2.166 1 98.62 91 ARG A O 1
ATOM 690 N N . TRP A 1 92 ? -12.555 -9 2.457 1 98.81 92 TRP A N 1
ATOM 691 C CA . TRP A 1 92 ? -11.953 -8.016 1.572 1 98.81 92 TRP A CA 1
ATOM 692 C C . TRP A 1 92 ? -11.609 -8.633 0.22 1 98.81 92 TRP A C 1
ATOM 694 O O . TRP A 1 92 ? -11.195 -9.789 0.146 1 98.81 92 TRP A O 1
ATOM 704 N N . LYS A 1 93 ? -11.789 -7.859 -0.775 1 98.81 93 LYS A N 1
ATOM 705 C CA . LYS A 1 93 ? -11.461 -8.305 -2.127 1 98.81 93 LYS A CA 1
ATOM 706 C C . LYS A 1 93 ? -10.258 -7.551 -2.678 1 98.81 93 LYS A C 1
ATOM 708 O O . LYS A 1 93 ? -10.203 -6.32 -2.609 1 98.81 93 LYS A O 1
ATOM 713 N N . ILE A 1 94 ? -9.305 -8.312 -3.203 1 98.88 94 ILE A N 1
ATOM 714 C CA . ILE A 1 94 ? -8.094 -7.754 -3.803 1 98.88 94 ILE A CA 1
ATOM 715 C C . ILE A 1 94 ? -7.957 -8.242 -5.242 1 98.88 94 ILE A C 1
ATOM 717 O O . ILE A 1 94 ? -8.016 -9.445 -5.504 1 98.88 94 ILE A O 1
ATOM 721 N N . THR A 1 95 ? -7.82 -7.297 -6.133 1 98.69 95 THR A N 1
ATOM 722 C CA . THR A 1 95 ? -7.543 -7.641 -7.523 1 98.69 95 THR A CA 1
ATOM 723 C C . THR A 1 95 ? -6.172 -7.121 -7.949 1 98.69 95 THR A C 1
ATOM 725 O O . THR A 1 95 ? -5.863 -5.941 -7.754 1 98.69 95 THR A O 1
ATOM 728 N N . VAL A 1 96 ? -5.383 -8.031 -8.461 1 98.88 96 VAL A N 1
ATOM 729 C CA . VAL A 1 96 ? -4.09 -7.699 -9.055 1 98.88 96 VAL A CA 1
ATOM 730 C C . VAL A 1 96 ? -4.109 -8.008 -10.547 1 98.88 96 VAL A C 1
ATOM 732 O O . VAL A 1 96 ? -4.488 -9.109 -10.953 1 98.88 96 VAL A O 1
ATOM 735 N N . LYS A 1 97 ? -3.701 -6.984 -11.328 1 98.62 97 LYS A N 1
ATOM 736 C CA . LYS A 1 97 ? -3.801 -7.145 -12.773 1 98.62 97 LYS A CA 1
ATOM 737 C C . LYS A 1 97 ? -2.623 -6.48 -13.484 1 98.62 97 LYS A C 1
ATOM 739 O O . LYS A 1 97 ? -2.262 -5.344 -13.172 1 98.62 97 LYS A O 1
ATOM 744 N N . ASP A 1 98 ? -2.055 -7.203 -14.422 1 98.19 98 ASP A N 1
ATOM 745 C CA . ASP A 1 98 ? -0.989 -6.578 -15.203 1 98.19 98 ASP A CA 1
ATOM 746 C C . ASP A 1 98 ? -1.516 -6.055 -16.531 1 98.19 98 ASP A C 1
ATOM 748 O O . ASP A 1 98 ? -2.721 -6.09 -16.781 1 98.19 98 ASP A O 1
ATOM 752 N N . GLU A 1 99 ? -0.614 -5.52 -17.391 1 96.5 99 GLU A N 1
ATOM 753 C CA . GLU A 1 99 ? -0.983 -4.859 -18.641 1 96.5 99 GLU A CA 1
ATOM 754 C C . GLU A 1 99 ? -1.305 -5.883 -19.719 1 96.5 99 GLU A C 1
ATOM 756 O O . GLU A 1 99 ? -1.922 -5.547 -20.734 1 96.5 99 GLU A O 1
ATOM 761 N N . ASP A 1 100 ? -0.945 -7.125 -19.531 1 95.44 100 ASP A N 1
ATOM 762 C 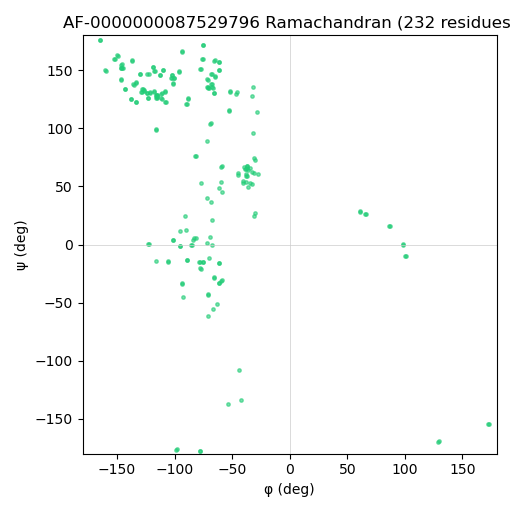CA . ASP A 1 100 ? -1.131 -8.156 -20.547 1 95.44 100 ASP A CA 1
ATOM 763 C C . ASP A 1 100 ? -2.43 -8.922 -20.312 1 95.44 100 ASP A C 1
ATOM 765 O O . ASP A 1 100 ? -2.707 -9.906 -21.016 1 95.44 100 ASP A O 1
ATOM 769 N N . GLY A 1 101 ? -3.082 -8.555 -19.281 1 94.62 101 GLY A N 1
ATOM 770 C CA . GLY A 1 101 ? -4.379 -9.164 -19.031 1 94.62 101 GLY A CA 1
ATOM 771 C C . GLY A 1 101 ? -4.32 -10.297 -18.016 1 94.62 101 GLY A C 1
ATOM 772 O O . GLY A 1 101 ? -5.348 -10.883 -17.672 1 94.62 101 GLY A O 1
ATOM 773 N N . HIS A 1 102 ? -3.088 -10.594 -17.484 1 97.19 102 HIS A N 1
ATOM 774 C CA . HIS A 1 102 ? -2.996 -11.539 -16.375 1 97.19 102 HIS A CA 1
ATOM 775 C C . HIS A 1 102 ? -3.547 -10.922 -15.094 1 97.19 102 HIS A C 1
ATOM 777 O O . HIS A 1 102 ? -3.303 -9.75 -14.805 1 97.19 102 HIS A O 1
ATOM 783 N N . PHE A 1 103 ? -4.375 -11.781 -14.359 1 97.69 103 PHE A N 1
ATOM 784 C CA . PHE A 1 103 ? -4.898 -11.234 -13.117 1 97.69 103 PHE A CA 1
ATOM 785 C C . PHE A 1 103 ? -5.176 -12.344 -12.109 1 97.69 103 PHE A C 1
ATOM 787 O O . PHE A 1 103 ? -5.219 -13.516 -12.477 1 97.69 103 PHE A O 1
ATOM 794 N N . VAL A 1 104 ? -5.234 -11.93 -10.828 1 98.19 104 VAL A N 1
ATOM 795 C CA . VAL A 1 104 ? -5.703 -12.773 -9.734 1 98.19 104 VAL A CA 1
ATOM 796 C C . VAL A 1 104 ? -6.648 -11.977 -8.836 1 98.19 104 VAL A C 1
ATOM 798 O O . VAL A 1 104 ? -6.453 -10.781 -8.633 1 98.19 104 VAL A O 1
ATOM 801 N N . ARG A 1 105 ? -7.723 -12.625 -8.438 1 98.25 105 ARG A N 1
ATOM 802 C CA . ARG A 1 105 ? -8.648 -12.078 -7.445 1 98.25 105 ARG A CA 1
ATOM 803 C C . ARG A 1 105 ? -8.586 -12.875 -6.145 1 98.25 105 ARG A C 1
ATOM 805 O O . ARG A 1 105 ? -8.75 -14.094 -6.148 1 98.25 105 ARG A O 1
ATOM 812 N N . LEU A 1 106 ? -8.344 -12.07 -5.09 1 98.56 106 LEU A N 1
ATOM 813 C CA . LEU A 1 106 ? -8.195 -12.688 -3.775 1 98.56 106 LEU A CA 1
ATOM 814 C C . LEU A 1 106 ? -9.281 -12.195 -2.824 1 98.56 106 LEU A C 1
ATOM 816 O O . LEU A 1 106 ? -9.75 -11.062 -2.945 1 98.56 106 LEU A O 1
ATOM 820 N N . GLY A 1 107 ? -9.625 -13.047 -1.946 1 98.25 107 GLY A N 1
ATOM 821 C CA . GLY A 1 107 ? -10.43 -12.719 -0.78 1 98.25 107 GLY A CA 1
ATOM 822 C C . GLY A 1 107 ? -9.703 -12.961 0.531 1 98.25 107 GLY A C 1
ATOM 823 O O . GLY A 1 107 ? -9.055 -13.992 0.707 1 98.25 107 GLY A O 1
ATOM 824 N N . THR A 1 108 ? -9.766 -11.984 1.365 1 98.06 108 THR A N 1
ATOM 825 C CA . THR A 1 108 ? -9.156 -12.172 2.68 1 98.06 108 THR A CA 1
ATOM 826 C C . THR A 1 108 ? -10.148 -11.812 3.785 1 98.06 108 THR A C 1
ATOM 828 O O . THR A 1 108 ? -10.781 -10.75 3.738 1 98.06 108 THR A O 1
ATOM 831 N N . LYS A 1 109 ? -10.203 -12.727 4.691 1 98.19 109 LYS A N 1
ATOM 832 C CA . LYS A 1 109 ? -11.07 -12.461 5.84 1 98.19 109 LYS A CA 1
ATOM 833 C C . LYS A 1 109 ? -10.312 -11.727 6.938 1 98.19 109 LYS A C 1
ATOM 835 O O . LYS A 1 109 ? -9.242 -12.172 7.371 1 98.19 109 LYS A O 1
ATOM 840 N N . VAL A 1 110 ? -10.844 -10.641 7.352 1 98.25 110 VAL A N 1
ATOM 841 C CA . VAL A 1 110 ? -10.305 -9.859 8.461 1 98.25 110 VAL A CA 1
ATOM 842 C C . VAL A 1 110 ? -11.227 -9.992 9.672 1 98.25 110 VAL A C 1
ATOM 844 O O . VAL A 1 110 ? -12.43 -9.727 9.578 1 98.25 110 VAL A O 1
ATOM 847 N N . SER A 1 111 ? -10.625 -10.461 10.758 1 97.38 111 SER A N 1
ATOM 848 C CA . SER A 1 111 ? -11.391 -10.555 12 1 97.38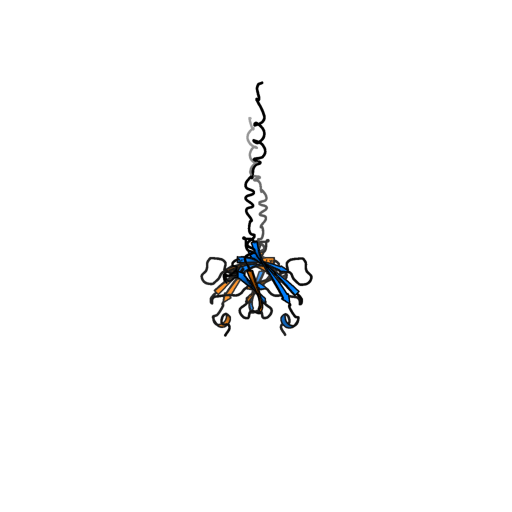 111 SER A CA 1
ATOM 849 C C . SER A 1 111 ? -11.203 -9.305 12.852 1 97.38 111 SER A C 1
ATOM 851 O O . SER A 1 111 ? -10.305 -8.5 12.602 1 97.38 111 SER A O 1
ATOM 853 N N . LYS A 1 112 ? -12.102 -9.203 13.836 1 96.19 112 LYS A N 1
ATOM 854 C CA . LYS A 1 112 ? -11.992 -8.078 14.766 1 96.19 112 LYS A CA 1
ATOM 855 C C . LYS A 1 112 ? -10.672 -8.117 15.516 1 96.19 112 LYS A C 1
ATOM 857 O O . LYS A 1 112 ? -10.094 -7.066 15.82 1 96.19 112 LYS A O 1
ATOM 862 N N . GLU A 1 113 ? -10.156 -9.289 15.797 1 94.38 113 GLU A N 1
ATOM 863 C CA . GLU A 1 113 ? -8.906 -9.469 16.531 1 9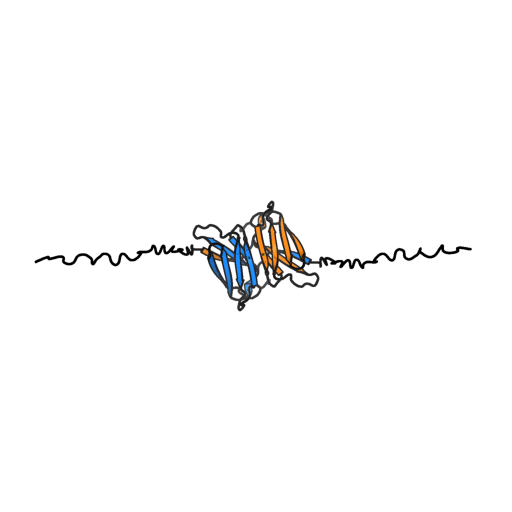4.38 113 GLU A CA 1
ATOM 864 C C . GLU A 1 113 ? -7.719 -8.93 15.742 1 94.38 113 GLU A C 1
ATOM 866 O O . GLU A 1 113 ? -6.738 -8.469 16.328 1 94.38 113 GLU A O 1
ATOM 871 N N . MET A 1 114 ? -7.82 -8.93 14.445 1 94.5 114 MET A N 1
ATOM 872 C CA . MET A 1 114 ? -6.742 -8.484 13.57 1 94.5 114 MET A CA 1
ATOM 873 C C . MET A 1 114 ? -6.684 -6.961 13.516 1 94.5 114 MET A C 1
ATOM 875 O O . MET A 1 114 ? -5.695 -6.387 13.055 1 94.5 114 MET A O 1
ATOM 879 N N . LEU A 1 115 ? -7.773 -6.297 13.875 1 93 115 LEU A N 1
ATOM 880 C CA . LEU A 1 115 ? -7.84 -4.84 13.812 1 93 115 LEU A CA 1
ATOM 881 C C . LEU A 1 115 ? -7.465 -4.223 15.156 1 93 115 LEU A C 1
ATOM 883 O O . LEU A 1 115 ? -7.258 -3.01 15.25 1 93 115 LEU A O 1
ATOM 887 N N . LYS A 1 116 ? -7.812 -4.898 16.328 1 71.81 116 LYS A N 1
ATOM 888 C CA . LYS A 1 116 ? -7.66 -4.355 17.672 1 71.81 116 LYS A CA 1
ATOM 889 C C . LYS A 1 116 ? -6.188 -4.223 18.047 1 71.81 116 LYS A C 1
ATOM 891 O O . LYS A 1 116 ? -5.398 -5.141 17.812 1 71.81 116 LYS A O 1
ATOM 896 N N . ASP A 1 117 ? -5.609 -2.904 18.031 1 57.09 117 ASP A N 1
ATOM 897 C CA . ASP A 1 117 ? -4.438 -2.734 18.875 1 57.09 117 ASP A CA 1
ATOM 898 C C . ASP A 1 117 ? -4.77 -3.031 20.344 1 57.09 117 ASP A C 1
ATOM 900 O O . ASP A 1 117 ? -5.605 -2.359 20.938 1 57.09 117 ASP A O 1
ATOM 904 N N . GLU A 1 118 ? -5.102 -4.246 20.766 1 38.38 118 GLU A N 1
ATOM 905 C CA . GLU A 1 118 ? -5.168 -4.191 22.219 1 38.38 118 GLU A CA 1
ATOM 906 C C . GLU A 1 118 ? -4.02 -3.365 22.797 1 38.38 118 GLU A C 1
ATOM 908 O O . GLU A 1 118 ? -2.938 -3.303 22.203 1 38.38 118 GLU A O 1
ATOM 913 N N . MET B 1 1 ? -24.922 -36.562 -85.375 1 31.52 1 MET B N 1
ATOM 914 C CA . MET B 1 1 ? -25.406 -36.812 -84 1 31.52 1 MET B CA 1
ATOM 915 C C . MET B 1 1 ? -24.375 -36.344 -83 1 31.52 1 MET B C 1
ATOM 917 O O . MET B 1 1 ? -23.422 -37.062 -82.688 1 31.52 1 MET B O 1
ATOM 921 N N . ASN B 1 2 ? -24.172 -34.906 -82.875 1 34.5 2 ASN B N 1
ATOM 922 C CA . ASN B 1 2 ? -23.203 -34.031 -82.188 1 34.5 2 ASN B CA 1
ATOM 923 C C . ASN B 1 2 ? -23.422 -34.031 -80.688 1 34.5 2 ASN B C 1
ATOM 925 O O . ASN B 1 2 ? -24.469 -33.594 -80.188 1 34.5 2 ASN B O 1
ATOM 929 N N . LYS B 1 3 ? -22.828 -34.906 -79.875 1 25.78 3 LYS B N 1
ATOM 930 C CA . LYS B 1 3 ? -22.828 -35.219 -78.438 1 25.78 3 LYS B CA 1
ATOM 931 C C . LYS B 1 3 ? -22.172 -34.094 -77.625 1 25.78 3 LYS B C 1
ATOM 933 O O . LYS B 1 3 ? -20.953 -34.094 -77.375 1 25.78 3 LYS B O 1
ATOM 938 N N . ARG B 1 4 ? -22.297 -32.688 -77.938 1 39.31 4 ARG B N 1
ATOM 939 C CA . ARG B 1 4 ? -21.594 -31.656 -77.188 1 39.31 4 ARG B CA 1
ATOM 940 C C . ARG B 1 4 ? -22.047 -31.672 -75.688 1 39.31 4 ARG B C 1
ATOM 942 O O . ARG B 1 4 ? -23.031 -31.047 -75.375 1 39.31 4 ARG B O 1
ATOM 949 N N . THR B 1 5 ? -22.078 -32.938 -75 1 31.64 5 THR B N 1
ATOM 950 C CA . THR B 1 5 ? -22.641 -33 -73.688 1 31.64 5 THR B CA 1
ATOM 951 C C . THR B 1 5 ? -22 -31.969 -72.75 1 31.64 5 THR B C 1
ATOM 953 O O . THR B 1 5 ? -21 -31.328 -73.125 1 31.64 5 THR B O 1
ATOM 956 N N . ALA B 1 6 ? -21.609 -32.188 -71.438 1 34.31 6 ALA B N 1
ATOM 957 C CA . ALA B 1 6 ? -22 -31.953 -70.062 1 34.31 6 ALA B CA 1
ATOM 958 C C . ALA B 1 6 ? -21 -31.047 -69.312 1 34.31 6 ALA B C 1
ATOM 960 O O . ALA B 1 6 ? -21.219 -30.609 -68.188 1 34.31 6 ALA B O 1
ATOM 961 N N . LYS B 1 7 ? -19.719 -30.766 -69.812 1 36.97 7 LYS B N 1
ATOM 962 C CA . LYS B 1 7 ? -18.812 -30.781 -68.688 1 36.97 7 LYS B CA 1
ATOM 963 C C . LYS B 1 7 ? -18.797 -29.422 -67.938 1 36.97 7 LYS B C 1
ATOM 965 O O . LYS B 1 7 ? -17.891 -29.125 -67.188 1 36.97 7 LYS B O 1
ATOM 970 N N . GLN B 1 8 ? -19.625 -28.438 -68.312 1 41.66 8 GLN B N 1
ATOM 971 C CA . GLN B 1 8 ? -19.172 -27.172 -67.75 1 41.66 8 GLN B CA 1
ATOM 972 C C . GLN B 1 8 ? -19.422 -27.109 -66.25 1 41.66 8 GLN B C 1
ATOM 974 O O . GLN B 1 8 ? -19.328 -26.047 -65.625 1 41.66 8 GLN B O 1
ATOM 979 N N . GLY B 1 9 ? -19.984 -28.172 -65.562 1 36.19 9 GLY B N 1
ATOM 980 C CA . GLY B 1 9 ? -20.578 -27.797 -64.312 1 36.19 9 GLY B CA 1
ATOM 981 C C . GLY B 1 9 ? -19.578 -27.25 -63.312 1 36.19 9 GLY B C 1
ATOM 982 O O . GLY B 1 9 ? -19.938 -26.453 -62.438 1 36.19 9 GLY B O 1
ATOM 983 N N . VAL B 1 10 ? -18.484 -27.906 -63.031 1 40.88 10 VAL B N 1
ATOM 984 C CA . VAL B 1 10 ? -18.016 -28.109 -61.656 1 40.88 10 VAL B CA 1
ATOM 985 C C . VAL B 1 10 ? -17.25 -26.859 -61.219 1 40.88 10 VAL B C 1
ATOM 987 O O . VAL B 1 10 ? -16.562 -26.891 -60.188 1 40.88 10 VAL B O 1
ATOM 990 N N . LEU B 1 11 ? -17.234 -25.781 -62.094 1 44.78 11 LEU B N 1
ATOM 991 C CA . LEU B 1 11 ? -16.281 -24.812 -61.531 1 44.78 11 LEU B CA 1
ATOM 992 C C . LEU B 1 11 ? -16.812 -24.188 -60.25 1 44.78 11 LEU B C 1
ATOM 994 O O . LEU B 1 11 ? -16.406 -23.094 -59.875 1 44.78 11 LEU B O 1
ATOM 998 N N . LEU B 1 12 ? -18 -24.75 -59.812 1 37.84 12 LEU B N 1
ATOM 999 C CA . LEU B 1 12 ? -18.594 -23.938 -58.75 1 37.84 12 LEU B CA 1
ATOM 1000 C C . LEU B 1 12 ? -17.547 -23.516 -57.75 1 37.84 12 LEU B C 1
ATOM 1002 O O . LEU B 1 12 ? -17.438 -22.344 -57.406 1 37.84 12 LEU B O 1
ATOM 1006 N N . LEU B 1 13 ? -17.625 -24.141 -56.562 1 41.91 13 LEU B N 1
ATOM 1007 C CA . LEU B 1 13 ? -17.797 -23.766 -55.156 1 41.91 13 LEU B CA 1
ATOM 1008 C C . LEU B 1 13 ? -16.438 -23.531 -54.5 1 41.91 13 LEU B C 1
ATOM 1010 O O . LEU B 1 13 ? -15.992 -24.328 -53.688 1 41.91 13 LEU B O 1
ATOM 1014 N N . MET B 1 14 ? -15.398 -23.438 -55.344 1 43.53 14 MET B N 1
ATOM 1015 C CA . MET B 1 14 ? -14.258 -23.266 -54.469 1 43.53 14 MET B CA 1
ATOM 1016 C C . MET B 1 14 ? -14.414 -22.016 -53.594 1 43.53 14 MET B C 1
ATOM 1018 O O . MET B 1 14 ? -14.219 -20.891 -54.094 1 43.53 14 MET B O 1
ATOM 1022 N N . LEU B 1 15 ? -15.594 -21.797 -53 1 44.41 15 LEU B N 1
ATOM 1023 C CA . LEU B 1 15 ? -15.742 -20.766 -52 1 44.41 15 LEU B CA 1
ATOM 1024 C C . LEU B 1 15 ? -14.453 -20.578 -51.188 1 44.41 15 LEU B C 1
ATOM 1026 O O . LEU B 1 15 ? -13.773 -21.562 -50.875 1 44.41 15 LEU B O 1
ATOM 1030 N N . PRO B 1 16 ? -14.055 -19.312 -50.969 1 46.12 16 PRO B N 1
ATOM 1031 C CA . PRO B 1 16 ? -13 -18.766 -50.125 1 46.12 16 PRO B CA 1
ATOM 1032 C C . PRO B 1 16 ? -12.891 -19.5 -48.781 1 46.12 16 PRO B C 1
ATOM 1034 O O . PRO B 1 16 ? -13.836 -19.484 -48 1 46.12 16 PRO B O 1
ATOM 1037 N N . LEU B 1 17 ? -12.523 -20.828 -48.75 1 46.31 17 LEU B N 1
ATOM 1038 C CA . LEU B 1 17 ? -11.82 -21.188 -47.5 1 46.31 17 LEU B CA 1
ATOM 1039 C C . LEU B 1 17 ? -11.039 -20 -46.969 1 46.31 17 LEU B C 1
ATOM 1041 O O . LEU B 1 17 ? -9.961 -19.672 -47.469 1 46.31 17 LEU B O 1
ATOM 1045 N N . ALA B 1 18 ? -11.469 -18.812 -47.344 1 43.75 18 ALA B N 1
ATOM 1046 C CA . ALA B 1 18 ? -10.953 -17.672 -46.594 1 43.75 18 ALA B CA 1
ATOM 1047 C C . ALA B 1 18 ? -10.602 -18.047 -45.156 1 43.75 18 ALA B C 1
ATOM 1049 O O . ALA B 1 18 ? -11.359 -18.766 -44.5 1 43.75 18 ALA B O 1
ATOM 1050 N N . LEU B 1 19 ? -9.281 -18 -44.781 1 44.62 19 LEU B N 1
ATOM 1051 C CA . LEU B 1 19 ? -8.344 -18.047 -43.688 1 44.62 19 LEU B CA 1
ATOM 1052 C C . LEU B 1 19 ? -8.953 -17.422 -42.406 1 44.62 19 LEU B C 1
ATOM 1054 O O . LEU B 1 19 ? -9.156 -16.203 -42.344 1 44.62 19 LEU B O 1
ATOM 1058 N N . SER B 1 20 ? -10.125 -17.859 -42 1 45.09 20 SER B N 1
ATOM 1059 C CA . SER B 1 20 ? -10.383 -17.594 -40.594 1 45.09 20 SER B CA 1
ATOM 1060 C C . SER B 1 20 ? -9.109 -17.734 -39.75 1 45.09 20 SER B C 1
ATOM 1062 O O . SER B 1 20 ? -8.719 -18.844 -39.406 1 45.09 20 SER B O 1
ATOM 1064 N N . LEU B 1 21 ? -8.031 -17.094 -40.188 1 43.94 21 LEU B N 1
ATOM 1065 C CA . LEU B 1 21 ? -7.023 -16.906 -39.125 1 43.94 21 LEU B CA 1
ATOM 1066 C C . LEU B 1 21 ? -7.672 -16.531 -37.812 1 43.94 21 LEU B C 1
ATOM 1068 O O . LEU B 1 21 ? -7.961 -15.352 -37.562 1 43.94 21 LEU B O 1
ATOM 1072 N N . PHE B 1 22 ? -8.602 -17.281 -37.375 1 42.69 22 PHE B N 1
ATOM 1073 C CA . PHE B 1 22 ? -8.852 -17.219 -35.938 1 42.69 22 PHE B CA 1
ATOM 1074 C C . PHE B 1 22 ? -7.547 -17.078 -35.156 1 42.69 22 PHE B C 1
ATOM 1076 O O . PHE B 1 22 ? -6.82 -18.047 -34.969 1 42.69 22 PHE B O 1
ATOM 1083 N N . PHE B 1 23 ? -6.828 -15.961 -35.312 1 44.28 23 PHE B N 1
ATOM 1084 C CA . PHE B 1 23 ? -5.953 -15.656 -34.188 1 44.28 23 PHE B CA 1
ATOM 1085 C C . PHE B 1 23 ? -6.609 -16.047 -32.844 1 44.28 23 PHE B C 1
ATOM 1087 O O . PHE B 1 23 ? -7.492 -15.336 -32.375 1 44.28 23 PHE B O 1
ATOM 1094 N N . SER B 1 24 ? -6.844 -17.266 -32.625 1 45.62 24 SER B N 1
ATOM 1095 C CA . SER B 1 24 ? -7.035 -17.641 -31.234 1 45.62 24 SER B CA 1
ATOM 1096 C C . SER B 1 24 ? -6.145 -16.797 -30.312 1 45.62 24 SER B C 1
ATOM 1098 O O . SER B 1 24 ? -4.934 -17.016 -30.25 1 45.62 24 SER B O 1
ATOM 1100 N N . VAL B 1 25 ? -6.367 -15.539 -30.219 1 44.59 25 VAL B N 1
ATOM 1101 C CA . VAL B 1 25 ? -5.816 -14.961 -29 1 44.59 25 VAL B CA 1
ATOM 1102 C C . VAL B 1 25 ? -5.98 -15.953 -27.844 1 44.59 25 VAL B C 1
ATOM 1104 O O . VAL B 1 25 ? -7.098 -16.203 -27.391 1 44.59 25 VAL B O 1
ATOM 1107 N N . GLN B 1 26 ? -5.43 -17.094 -27.969 1 43.88 26 GLN B N 1
ATOM 1108 C CA . GLN B 1 26 ? -5.32 -17.797 -26.688 1 43.88 26 GLN B CA 1
ATOM 1109 C C . GLN B 1 26 ? -5.18 -16.812 -25.531 1 43.88 26 GLN B C 1
ATOM 1111 O O . GLN B 1 26 ? -4.195 -16.078 -25.438 1 43.88 26 GLN B O 1
ATOM 1116 N N . GLY B 1 27 ? -6.254 -16.141 -25.188 1 48.22 27 GLY B N 1
ATOM 1117 C CA . GLY B 1 27 ? -6.156 -15.531 -23.875 1 48.22 27 GLY B CA 1
ATOM 1118 C C . GLY B 1 27 ? -5.297 -16.312 -22.906 1 48.22 27 GLY B C 1
ATOM 1119 O O . GLY B 1 27 ? -5.711 -17.375 -22.422 1 48.22 27 GLY B O 1
ATOM 1120 N N . HIS B 1 28 ? -4.078 -16.484 -23.188 1 47.88 28 HIS B N 1
ATOM 1121 C CA . HIS B 1 28 ? -3.197 -17.062 -22.188 1 47.88 28 HIS B CA 1
ATOM 1122 C C . HIS B 1 28 ? -3.533 -16.562 -20.781 1 47.88 28 HIS B C 1
ATOM 1124 O O . HIS B 1 28 ? -3.031 -15.516 -20.375 1 47.88 28 HIS B O 1
ATOM 1130 N N . ALA B 1 29 ? -4.797 -16.688 -20.344 1 55.66 29 ALA B N 1
ATOM 1131 C CA . ALA B 1 29 ? -4.879 -16.547 -18.891 1 55.66 29 ALA B CA 1
ATOM 1132 C C . ALA B 1 29 ? -3.777 -17.344 -18.203 1 55.66 29 ALA B C 1
ATOM 1134 O O . ALA B 1 29 ? -3.912 -18.562 -18 1 55.66 29 ALA B O 1
ATOM 1135 N N . HIS B 1 30 ? -2.5 -16.969 -18.547 1 68.12 30 HIS B N 1
ATOM 1136 C CA . HIS B 1 30 ? -1.416 -17.594 -17.797 1 68.12 30 HIS B CA 1
ATOM 1137 C C . HIS B 1 30 ? -1.711 -17.594 -16.297 1 68.12 30 HIS B C 1
ATOM 1139 O O . HIS B 1 30 ? -2.404 -16.719 -15.797 1 68.12 30 HIS B O 1
ATOM 1145 N N . ALA B 1 31 ? -1.545 -18.656 -15.812 1 88.88 31 ALA B N 1
ATOM 1146 C CA . ALA B 1 31 ? -1.812 -18.969 -14.406 1 88.88 31 ALA B CA 1
ATOM 1147 C C . ALA B 1 31 ? -1.09 -17.984 -13.492 1 88.88 31 ALA B C 1
ATOM 1149 O O . ALA B 1 31 ? 0.083 -17.672 -13.711 1 88.88 31 ALA B O 1
ATOM 1150 N N . VAL B 1 32 ? -1.828 -17.219 -12.773 1 96.5 32 VAL B N 1
ATOM 1151 C CA . VAL B 1 32 ? -1.32 -16.312 -11.75 1 96.5 32 VAL B CA 1
ATOM 1152 C C . VAL B 1 32 ? -1.679 -16.828 -10.367 1 96.5 32 VAL B C 1
ATOM 1154 O O . VAL B 1 32 ? -2.787 -17.328 -10.148 1 96.5 32 VAL B O 1
ATOM 1157 N N . HIS B 1 33 ? -0.636 -16.844 -9.508 1 97.38 33 HIS B N 1
ATOM 1158 C CA . HIS B 1 33 ? -0.827 -17.188 -8.109 1 97.38 33 HIS B CA 1
ATOM 1159 C C . HIS B 1 33 ? -0.817 -15.945 -7.227 1 97.38 33 HIS B C 1
ATOM 1161 O O . HIS B 1 33 ? -0.067 -15 -7.484 1 97.38 33 HIS B O 1
ATOM 1167 N N . GLY B 1 34 ? -1.68 -15.945 -6.172 1 98.44 34 GLY B N 1
ATOM 1168 C CA . GLY B 1 34 ? -1.688 -14.859 -5.203 1 98.44 34 GLY B CA 1
ATOM 1169 C C . GLY B 1 34 ? -1.991 -15.32 -3.791 1 98.44 34 GLY B C 1
ATOM 1170 O O . GLY B 1 34 ? -2.596 -16.375 -3.594 1 98.44 34 GLY B O 1
ATOM 1171 N N . GLU B 1 35 ? -1.486 -14.586 -2.84 1 98.38 35 GLU B N 1
ATOM 1172 C CA . GLU B 1 35 ? -1.789 -14.812 -1.43 1 98.38 35 GLU B CA 1
ATOM 1173 C C . GLU B 1 35 ? -1.803 -13.508 -0.646 1 98.38 35 GLU B C 1
ATOM 1175 O O . GLU B 1 35 ? -1.206 -12.516 -1.073 1 98.38 35 GLU B O 1
ATOM 1180 N N . THR B 1 36 ? -2.586 -13.477 0.424 1 98.69 36 THR B N 1
ATOM 1181 C CA . THR B 1 36 ? -2.645 -12.352 1.345 1 98.69 36 THR B CA 1
ATOM 1182 C C . THR B 1 36 ? -2.439 -12.812 2.783 1 98.69 36 THR B C 1
ATOM 1184 O O . THR B 1 36 ? -3.012 -13.82 3.203 1 98.69 36 THR B O 1
ATOM 1187 N N . GLY B 1 37 ? -1.559 -12.055 3.52 1 97.5 37 GLY B N 1
ATOM 1188 C CA . GLY B 1 37 ? -1.33 -12.367 4.922 1 97.5 37 GLY B CA 1
ATOM 1189 C C . GLY B 1 37 ? -0.637 -11.258 5.68 1 97.5 37 GLY B C 1
ATOM 1190 O O . GLY B 1 37 ? -0.3 -10.219 5.102 1 97.5 37 GLY B O 1
ATOM 1191 N N . SER B 1 38 ? -0.49 -11.477 6.988 1 95.56 38 SER B N 1
ATOM 1192 C CA . SER B 1 38 ? 0.208 -10.516 7.828 1 95.56 38 SER B CA 1
ATOM 1193 C C . SER B 1 38 ? 1.692 -10.453 7.484 1 95.56 38 SER B C 1
ATOM 1195 O O . SER B 1 38 ? 2.273 -11.445 7.043 1 95.56 38 SER B O 1
ATOM 1197 N N . SER B 1 39 ? 2.197 -9.273 7.637 1 92.75 39 SER B N 1
ATOM 1198 C CA . SER B 1 39 ? 3.629 -9.078 7.434 1 92.75 39 SER B CA 1
ATOM 1199 C C . SER B 1 39 ? 4.234 -8.25 8.562 1 92.75 39 SER B C 1
ATOM 1201 O O . SER B 1 39 ? 3.869 -7.09 8.758 1 92.75 39 SER B O 1
ATOM 1203 N N . SER B 1 40 ? 5.234 -8.844 9.219 1 92.81 40 SER B N 1
ATOM 1204 C CA . SER B 1 40 ? 5.926 -8.117 10.281 1 92.81 40 SER B CA 1
ATOM 1205 C C . SER B 1 40 ? 6.867 -7.066 9.703 1 92.81 40 SER B C 1
ATOM 1207 O O . SER B 1 40 ? 7.328 -6.176 10.422 1 92.81 40 SER B O 1
ATOM 1209 N N . GLU B 1 41 ? 7.168 -7.141 8.445 1 96.06 41 GLU B N 1
ATOM 1210 C CA . GLU B 1 41 ? 8.117 -6.23 7.805 1 96.06 41 GLU B CA 1
ATOM 1211 C C . GLU B 1 41 ? 7.406 -4.988 7.273 1 96.06 41 GLU B C 1
ATOM 1213 O O . GLU B 1 41 ? 8.055 -4 6.922 1 96.06 41 GLU B O 1
ATOM 1218 N N . ALA B 1 42 ? 6.113 -5.051 7.219 1 97.88 42 ALA B N 1
ATOM 1219 C CA . ALA B 1 42 ? 5.375 -3.957 6.59 1 97.88 42 ALA B CA 1
ATOM 1220 C C . ALA B 1 42 ? 5.477 -2.678 7.414 1 97.88 42 ALA B C 1
ATOM 1222 O O . ALA B 1 42 ? 5.426 -2.721 8.648 1 97.88 42 ALA B O 1
ATOM 1223 N N . LEU B 1 43 ? 5.664 -1.577 6.711 1 98.62 43 LEU B N 1
ATOM 1224 C CA . LEU B 1 43 ? 5.57 -0.235 7.273 1 98.62 43 LEU B CA 1
ATOM 1225 C C . LEU B 1 43 ? 4.367 0.511 6.699 1 98.62 43 LEU B C 1
ATOM 1227 O O . LEU B 1 43 ? 4.039 0.352 5.52 1 98.62 43 LEU B O 1
ATOM 1231 N N . CYS B 1 44 ? 3.734 1.375 7.539 1 98.81 44 CYS B N 1
ATOM 1232 C CA . CYS B 1 44 ? 2.623 2.199 7.078 1 98.81 44 CYS B CA 1
ATOM 1233 C C . CYS B 1 44 ? 2.926 3.682 7.273 1 98.81 44 CYS B C 1
ATOM 1235 O O . CYS B 1 44 ? 3.387 4.09 8.344 1 98.81 44 CYS B O 1
ATOM 1237 N N . THR B 1 45 ? 2.703 4.406 6.219 1 98.88 45 THR B N 1
ATOM 1238 C CA . THR B 1 45 ? 2.77 5.863 6.258 1 98.88 45 THR B CA 1
ATOM 1239 C C . THR B 1 45 ? 1.37 6.469 6.32 1 98.88 45 THR B C 1
ATOM 1241 O O . THR B 1 45 ? 0.46 6.016 5.625 1 98.88 45 THR B O 1
ATOM 1244 N N . SER B 1 46 ? 1.244 7.488 7.164 1 98.75 46 SER B N 1
ATOM 1245 C CA . SER B 1 46 ? 0.007 8.266 7.207 1 98.75 46 SER B CA 1
ATOM 1246 C C . SER B 1 46 ? 0.27 9.742 6.945 1 98.75 46 SER B C 1
ATOM 1248 O O . SER B 1 46 ? 1.35 10.25 7.254 1 98.75 46 SER B O 1
ATOM 1250 N N . ALA B 1 47 ? -0.646 10.375 6.332 1 98.75 47 ALA B N 1
ATOM 1251 C CA . ALA B 1 47 ? -0.597 11.812 6.086 1 98.75 47 ALA B CA 1
ATOM 1252 C C . ALA B 1 47 ? -1.932 12.477 6.422 1 98.75 47 ALA B C 1
ATOM 1254 O O . ALA B 1 47 ? -2.994 11.93 6.121 1 98.75 47 ALA B O 1
ATOM 1255 N N . SER B 1 48 ? -1.842 13.609 7.016 1 98.5 48 SER B N 1
ATOM 1256 C CA . SER B 1 48 ? -3.021 14.375 7.395 1 98.5 48 SER B CA 1
ATOM 1257 C C . SER B 1 48 ? -2.762 15.875 7.285 1 98.5 48 SER B C 1
ATOM 1259 O O . SER B 1 48 ? -1.611 16.312 7.348 1 98.5 48 SER B O 1
ATOM 1261 N N . TYR B 1 49 ? -3.871 16.547 7.102 1 97.69 49 TYR B N 1
ATOM 1262 C CA . TYR B 1 49 ? -3.791 18 7.113 1 97.69 49 TYR B CA 1
ATOM 1263 C C . TYR B 1 49 ? -3.627 18.531 8.531 1 97.69 49 TYR B C 1
ATOM 1265 O O . TYR B 1 49 ? -3.684 17.766 9.5 1 97.69 49 TYR B O 1
ATOM 1273 N N . GLU B 1 50 ? -3.379 19.828 8.602 1 94.5 50 GLU B N 1
ATOM 1274 C CA . GLU B 1 50 ? -3.15 20.484 9.875 1 94.5 50 GLU B CA 1
ATOM 1275 C C . GLU B 1 50 ? -4.348 20.328 10.805 1 94.5 50 GLU B C 1
ATOM 1277 O O . GLU B 1 50 ? -4.188 20.234 12.023 1 94.5 50 GLU B O 1
ATOM 1282 N N . ASP B 1 51 ? -5.543 20.25 10.258 1 94.88 51 ASP B N 1
ATOM 1283 C CA . ASP B 1 51 ? -6.746 20.141 11.078 1 94.88 51 ASP B CA 1
ATOM 1284 C C . ASP B 1 51 ? -7.031 18.703 11.461 1 94.88 51 ASP B C 1
ATOM 1286 O O . ASP B 1 51 ? -8.031 18.422 12.133 1 94.88 51 ASP B O 1
ATOM 1290 N N . GLY B 1 52 ? -6.238 17.797 11.047 1 96.5 52 GLY B N 1
ATOM 1291 C CA . GLY B 1 52 ? -6.379 16.406 11.438 1 96.5 52 GLY B CA 1
ATOM 1292 C C . GLY B 1 52 ? -7.066 15.555 10.383 1 96.5 52 GLY B C 1
ATOM 1293 O O . GLY B 1 52 ? -7.086 14.32 10.484 1 96.5 52 GLY B O 1
ATOM 1294 N N . GLU B 1 53 ? -7.617 16.219 9.352 1 97.56 53 GLU B N 1
ATOM 1295 C CA . GLU B 1 53 ? -8.273 15.469 8.289 1 97.56 53 GLU B CA 1
ATOM 1296 C C . GLU B 1 53 ? -7.258 14.641 7.5 1 97.56 53 GLU B C 1
ATOM 1298 O O . GLU B 1 53 ? -6.184 15.133 7.148 1 97.56 53 GLU B O 1
ATOM 1303 N N . ALA B 1 54 ? -7.652 13.391 7.258 1 98.69 54 ALA B N 1
ATOM 1304 C CA . ALA B 1 54 ? -6.77 12.5 6.516 1 98.69 54 ALA B CA 1
ATOM 1305 C C . ALA B 1 54 ? -6.566 12.992 5.086 1 98.69 54 ALA B C 1
ATOM 1307 O O . ALA B 1 54 ? -7.5 13.492 4.457 1 98.69 54 ALA B O 1
ATOM 1308 N N . MET B 1 55 ? -5.367 12.797 4.559 1 98.69 55 MET B N 1
ATOM 1309 C CA . MET B 1 55 ? -5.152 12.953 3.123 1 98.69 55 MET B CA 1
ATOM 1310 C C . MET B 1 55 ? -5.578 11.703 2.363 1 98.69 55 MET B C 1
ATOM 1312 O O . MET B 1 55 ? -4.734 10.945 1.882 1 98.69 55 MET B O 1
ATOM 1316 N N . SER B 1 56 ? -6.836 11.562 2.232 1 98.75 56 SER B N 1
ATOM 1317 C CA . SER B 1 56 ? -7.414 10.398 1.564 1 98.75 56 SER B CA 1
ATOM 1318 C C . SER B 1 56 ? -7.148 10.438 0.063 1 98.75 56 SER B C 1
ATOM 1320 O O . SER B 1 56 ? -7.23 11.492 -0.561 1 98.75 56 SER B O 1
ATOM 1322 N N . TYR B 1 57 ? -6.738 9.297 -0.439 1 98.81 57 TYR B N 1
ATOM 1323 C CA . TYR B 1 57 ? -6.578 9.047 -1.868 1 98.81 57 TYR B CA 1
ATOM 1324 C C . TYR B 1 57 ? -5.543 9.992 -2.473 1 98.81 57 TYR B C 1
ATOM 1326 O O . TYR B 1 57 ? -5.652 10.375 -3.637 1 98.81 57 TYR B O 1
ATOM 1334 N N . ALA B 1 58 ? -4.629 10.398 -1.691 1 98.88 58 ALA B N 1
ATOM 1335 C CA . ALA B 1 58 ? -3.479 11.164 -2.174 1 98.88 58 ALA B CA 1
ATOM 1336 C C . ALA B 1 58 ? -2.457 10.242 -2.838 1 98.88 58 ALA B C 1
ATOM 1338 O O . ALA B 1 58 ? -2.299 9.086 -2.439 1 98.88 58 ALA B O 1
ATOM 1339 N N . THR B 1 59 ? -1.704 10.789 -3.811 1 98.88 59 THR B N 1
ATOM 1340 C CA . THR B 1 59 ? -0.681 10.008 -4.492 1 98.88 59 THR B CA 1
ATOM 1341 C C . THR B 1 59 ? 0.504 9.742 -3.566 1 98.88 59 THR B C 1
ATOM 1343 O O . THR B 1 59 ? 0.894 10.617 -2.785 1 98.88 59 THR B O 1
ATOM 1346 N N . VAL B 1 60 ? 1.048 8.57 -3.666 1 98.94 60 VAL B N 1
ATOM 1347 C CA . VAL B 1 60 ? 2.213 8.164 -2.887 1 98.94 60 VAL B CA 1
ATOM 1348 C C . VAL B 1 60 ? 3.307 7.648 -3.818 1 98.94 60 VAL B C 1
ATOM 1350 O O . VAL B 1 60 ? 3.029 6.898 -4.758 1 98.94 60 VAL B O 1
ATOM 1353 N N . GLU B 1 61 ? 4.477 8.109 -3.615 1 98.88 61 GLU B N 1
ATOM 1354 C CA . GLU B 1 61 ? 5.676 7.559 -4.234 1 98.88 61 GLU B CA 1
ATOM 1355 C C . GLU B 1 61 ? 6.703 7.152 -3.182 1 98.88 61 GLU B C 1
ATOM 1357 O O . GLU B 1 61 ? 7.008 7.922 -2.271 1 98.88 61 GLU B O 1
ATOM 1362 N N . ILE B 1 62 ? 7.188 5.898 -3.346 1 98.94 62 ILE B N 1
ATOM 1363 C CA . ILE B 1 62 ? 8.203 5.371 -2.441 1 98.94 62 ILE B CA 1
ATOM 1364 C C . ILE B 1 62 ? 9.5 5.113 -3.213 1 98.94 62 ILE B C 1
ATOM 1366 O O . ILE B 1 62 ? 9.492 4.418 -4.23 1 98.94 62 ILE B O 1
ATOM 1370 N N . ILE B 1 63 ? 10.602 5.645 -2.684 1 98.88 63 ILE B N 1
ATOM 1371 C CA . ILE B 1 63 ? 11.922 5.457 -3.271 1 98.88 63 ILE B CA 1
ATOM 1372 C C . ILE B 1 63 ? 12.805 4.676 -2.305 1 98.88 63 ILE B C 1
ATOM 1374 O O . ILE B 1 63 ? 12.922 5.035 -1.131 1 98.88 63 ILE B O 1
ATOM 1378 N N . ALA B 1 64 ? 13.391 3.598 -2.865 1 98.88 64 ALA B N 1
ATOM 1379 C CA . ALA B 1 64 ? 14.266 2.758 -2.059 1 98.88 64 ALA B CA 1
ATOM 1380 C C . ALA B 1 64 ? 15.625 3.43 -1.845 1 98.88 64 ALA B C 1
ATOM 1382 O O . ALA B 1 64 ? 15.977 4.367 -2.562 1 98.88 64 ALA B O 1
ATOM 1383 N N . PRO B 1 65 ? 16.344 2.949 -0.768 1 98.62 65 PRO B N 1
ATOM 1384 C CA . PRO B 1 65 ? 17.703 3.463 -0.571 1 98.62 65 PRO B CA 1
ATOM 1385 C C . PRO B 1 65 ? 18.562 3.35 -1.826 1 98.62 65 PRO B C 1
ATOM 1387 O O . PRO B 1 65 ? 18.531 2.324 -2.512 1 98.62 65 PRO B O 1
ATOM 1390 N N . ASN B 1 66 ? 19.219 4.449 -2.152 1 97.12 66 ASN B N 1
ATOM 1391 C CA . ASN B 1 66 ? 20.188 4.488 -3.232 1 97.12 66 ASN B CA 1
ATOM 1392 C C . ASN B 1 66 ? 19.547 4.246 -4.59 1 97.12 66 ASN B C 1
ATOM 1394 O O . ASN B 1 66 ? 20.125 3.596 -5.457 1 97.12 66 ASN B O 1
ATOM 1398 N N . SER B 1 67 ? 18.359 4.539 -4.73 1 97.69 67 SER B N 1
ATOM 1399 C CA . SER B 1 67 ? 17.672 4.395 -6.004 1 97.69 67 SER B CA 1
ATOM 1400 C C . SER B 1 67 ? 17.156 5.738 -6.512 1 97.69 67 SER B C 1
ATOM 1402 O O . SER B 1 67 ? 16.875 6.645 -5.719 1 97.69 67 SER B O 1
ATOM 1404 N N . LYS B 1 68 ? 17.047 5.828 -7.801 1 94.69 68 LYS B N 1
ATOM 1405 C CA . LYS B 1 68 ? 16.391 6.984 -8.406 1 94.69 68 LYS B CA 1
ATOM 1406 C C . LYS B 1 68 ? 15.008 6.629 -8.922 1 94.69 68 LYS B C 1
ATOM 1408 O O . LYS B 1 68 ? 14.203 7.512 -9.227 1 94.69 68 LYS B O 1
ATOM 1413 N N . LEU B 1 69 ? 14.812 5.359 -8.984 1 96.06 69 LEU B N 1
ATOM 1414 C CA . LEU B 1 69 ? 13.539 4.883 -9.516 1 96.06 69 LEU B CA 1
ATOM 1415 C C . LEU B 1 69 ? 12.562 4.578 -8.391 1 96.06 69 LEU B C 1
ATOM 1417 O O . LEU B 1 69 ? 12.961 4.078 -7.336 1 96.06 69 LEU B O 1
ATOM 1421 N N . PRO B 1 70 ? 11.305 4.77 -8.703 1 98.31 70 PRO B N 1
ATOM 1422 C CA . PRO B 1 70 ? 10.312 4.438 -7.672 1 98.31 70 PRO B CA 1
ATOM 1423 C C . PRO B 1 70 ? 10.266 2.941 -7.359 1 98.31 70 PRO B C 1
ATOM 1425 O O . PRO B 1 70 ? 10.352 2.113 -8.273 1 98.31 70 PRO B O 1
ATOM 1428 N N . PHE B 1 71 ? 10.32 2.623 -6.098 1 98.88 71 PHE B N 1
ATOM 1429 C CA . PHE B 1 71 ? 10.102 1.273 -5.59 1 98.88 71 PHE B CA 1
ATOM 1430 C C . PHE B 1 71 ? 8.633 0.882 -5.707 1 98.88 71 PHE B C 1
ATOM 1432 O O . PHE B 1 71 ? 8.312 -0.251 -6.074 1 98.88 71 PHE B O 1
ATOM 1439 N N . GLN B 1 72 ? 7.695 1.81 -5.359 1 98.88 72 GLN B N 1
ATOM 1440 C CA . GLN B 1 72 ? 6.258 1.573 -5.398 1 98.88 72 GLN B CA 1
ATOM 1441 C C . GLN B 1 72 ? 5.484 2.889 -5.453 1 98.88 72 GLN B C 1
ATOM 1443 O O . GLN B 1 72 ? 5.938 3.904 -4.922 1 98.88 72 GLN B O 1
ATOM 1448 N N . SER B 1 73 ? 4.309 2.803 -6.113 1 98.81 73 SER B N 1
ATOM 1449 C CA . SER B 1 73 ? 3.416 3.953 -6.184 1 98.81 73 SER B CA 1
ATOM 1450 C C . SER B 1 73 ? 1.966 3.543 -5.945 1 98.81 73 SER B C 1
ATOM 1452 O O . SER B 1 73 ? 1.604 2.381 -6.141 1 98.81 73 SER B O 1
ATOM 1454 N N . GLY B 1 74 ? 1.176 4.504 -5.547 1 98.88 74 GLY B N 1
ATOM 1455 C CA . GLY B 1 74 ? -0.247 4.309 -5.32 1 98.88 74 GLY B CA 1
ATOM 1456 C C . GLY B 1 74 ? -0.926 5.516 -4.703 1 98.88 74 GLY B C 1
ATOM 1457 O O . GLY B 1 74 ? -0.536 6.656 -4.965 1 98.88 74 GLY B O 1
ATOM 1458 N N . ARG B 1 75 ? -2.053 5.18 -3.998 1 98.94 75 ARG B N 1
ATOM 1459 C CA . ARG B 1 75 ? -2.809 6.199 -3.277 1 98.94 75 ARG B CA 1
ATOM 1460 C C . ARG B 1 75 ? -3.086 5.766 -1.842 1 98.94 75 ARG B C 1
ATOM 1462 O O . ARG B 1 75 ? -3.277 4.578 -1.575 1 98.94 75 ARG B O 1
ATOM 1469 N N . THR B 1 76 ? -3.092 6.754 -1.021 1 98.94 76 THR B N 1
ATOM 1470 C CA . THR B 1 76 ? -3.525 6.457 0.34 1 98.94 76 THR B CA 1
ATOM 1471 C C . THR B 1 76 ? -4.961 5.945 0.349 1 98.94 76 THR B C 1
ATOM 1473 O O . THR B 1 76 ? -5.711 6.16 -0.608 1 98.94 76 THR B O 1
ATOM 1476 N N . ASP B 1 77 ? -5.27 5.223 1.419 1 98.88 77 ASP B N 1
ATOM 1477 C CA . ASP B 1 77 ? -6.648 4.789 1.6 1 98.88 77 ASP B CA 1
ATOM 1478 C C . ASP B 1 77 ? -7.52 5.926 2.131 1 98.88 77 ASP B C 1
ATOM 1480 O O . ASP B 1 77 ? -7.062 7.066 2.23 1 98.88 77 ASP B O 1
ATOM 1484 N N . ARG B 1 78 ? -8.773 5.629 2.375 1 98.25 78 ARG B N 1
ATOM 1485 C CA . ARG B 1 78 ? -9.727 6.648 2.82 1 98.25 78 ARG B CA 1
ATOM 1486 C C . ARG B 1 78 ? -9.297 7.242 4.16 1 98.25 78 ARG B C 1
ATOM 1488 O O . ARG B 1 78 ? -9.781 8.305 4.555 1 98.25 78 ARG B O 1
ATOM 1495 N N . ASN B 1 79 ? -8.367 6.547 4.863 1 98.44 79 ASN B N 1
ATOM 1496 C CA . ASN B 1 79 ? -7.906 7.004 6.172 1 98.44 79 ASN B CA 1
ATOM 1497 C C . ASN B 1 79 ? -6.543 7.684 6.082 1 98.44 79 ASN B C 1
ATOM 1499 O O . ASN B 1 79 ? -5.938 8.008 7.105 1 98.44 79 ASN B O 1
ATOM 1503 N N . GLY B 1 80 ? -5.992 7.855 4.871 1 98.88 80 GLY B N 1
ATOM 1504 C CA . GLY B 1 80 ? -4.73 8.555 4.676 1 98.88 80 GLY B CA 1
ATOM 1505 C C . GLY B 1 80 ? -3.518 7.664 4.832 1 98.88 80 GLY B C 1
ATOM 1506 O O . GLY B 1 80 ? -2.402 8.148 5.031 1 98.88 80 GLY B O 1
ATOM 1507 N N . TYR B 1 81 ? -3.705 6.297 4.789 1 98.88 81 TYR B N 1
ATOM 1508 C CA . TYR B 1 81 ? -2.6 5.363 4.977 1 98.88 81 TYR B CA 1
ATOM 1509 C C . TYR B 1 81 ? -2.137 4.793 3.645 1 98.88 81 TYR B C 1
ATOM 1511 O O . TYR B 1 81 ? -2.947 4.562 2.742 1 98.88 81 TYR B O 1
ATOM 1519 N N . PHE B 1 82 ? -0.887 4.559 3.562 1 98.94 82 PHE B N 1
ATOM 1520 C CA . PHE B 1 82 ? -0.259 3.711 2.555 1 98.94 82 PHE B CA 1
ATOM 1521 C C . PHE B 1 82 ? 0.82 2.836 3.18 1 98.94 82 PHE B C 1
ATOM 1523 O O . PHE B 1 82 ? 1.746 3.342 3.816 1 98.94 82 PHE B O 1
ATOM 1530 N N . CYS B 1 83 ? 0.699 1.518 2.965 1 98.94 83 CYS B N 1
ATOM 1531 C CA . CYS B 1 83 ? 1.655 0.582 3.547 1 98.94 83 CYS B CA 1
ATOM 1532 C C . CYS B 1 83 ? 2.533 -0.041 2.467 1 98.94 83 CYS B C 1
ATOM 1534 O O . CYS B 1 83 ? 2.115 -0.165 1.315 1 98.94 83 CYS B O 1
ATOM 1536 N N . PHE B 1 84 ? 3.709 -0.371 2.852 1 98.88 84 PHE B N 1
ATOM 1537 C CA . PHE B 1 84 ? 4.668 -1.002 1.95 1 98.88 84 PHE B CA 1
ATOM 1538 C C . PHE B 1 84 ? 5.605 -1.925 2.719 1 98.88 84 PHE B C 1
ATOM 1540 O O . PHE B 1 84 ? 5.668 -1.872 3.947 1 98.88 84 PHE B O 1
ATOM 1547 N N . ARG B 1 85 ? 6.273 -2.818 1.964 1 98.56 85 ARG B N 1
ATOM 1548 C CA . ARG B 1 85 ? 7.199 -3.801 2.512 1 98.56 85 ARG B CA 1
ATOM 1549 C C . ARG B 1 85 ? 8.617 -3.557 2.004 1 98.56 85 ARG B C 1
ATOM 1551 O O . ARG B 1 85 ? 8.984 -4.012 0.917 1 98.56 85 ARG B O 1
ATOM 1558 N N . PRO B 1 86 ? 9.406 -2.889 2.881 1 98.56 86 PRO B N 1
ATOM 1559 C CA . PRO B 1 86 ? 10.789 -2.666 2.439 1 98.56 86 PRO B CA 1
ATOM 1560 C C . PRO B 1 86 ? 11.547 -3.969 2.201 1 98.56 86 PRO B C 1
ATOM 1562 O O . PRO B 1 86 ? 11.305 -4.965 2.891 1 98.56 86 PRO B O 1
ATOM 1565 N N . ASP B 1 87 ? 12.531 -3.875 1.221 1 98.12 87 ASP B N 1
ATOM 1566 C CA . ASP B 1 87 ? 13.266 -5.102 0.92 1 98.12 87 ASP B CA 1
ATOM 1567 C C . ASP B 1 87 ? 14.766 -4.906 1.128 1 98.12 87 ASP B C 1
ATOM 1569 O O . ASP B 1 87 ? 15.562 -5.777 0.782 1 98.12 87 ASP B O 1
ATOM 1573 N N . THR B 1 88 ? 15.203 -3.732 1.536 1 98.06 88 THR B N 1
ATOM 1574 C CA . THR B 1 88 ? 16.609 -3.441 1.793 1 98.06 88 THR B CA 1
ATOM 1575 C C . THR B 1 88 ? 16.75 -2.438 2.932 1 98.06 88 THR B C 1
ATOM 1577 O O . THR B 1 88 ? 15.898 -1.562 3.107 1 98.06 88 THR B O 1
ATOM 1580 N N . PRO B 1 89 ? 17.766 -2.615 3.793 1 98.25 89 PRO B N 1
ATOM 1581 C CA . PRO B 1 89 ? 18 -1.607 4.832 1 98.25 89 PRO B CA 1
ATOM 1582 C C . PRO B 1 89 ? 18.422 -0.255 4.258 1 98.25 89 PRO B C 1
ATOM 1584 O O . PRO B 1 89 ? 18.938 -0.186 3.139 1 98.25 89 PRO B O 1
ATOM 1587 N N . GLY B 1 90 ? 18.234 0.763 4.992 1 98.56 90 GLY B N 1
ATOM 1588 C CA . GLY B 1 90 ? 18.656 2.105 4.609 1 98.56 90 GLY B CA 1
ATOM 1589 C C . GLY B 1 90 ? 17.547 3.131 4.75 1 98.56 90 GLY B C 1
ATOM 1590 O O . GLY B 1 90 ? 16.547 2.883 5.426 1 98.56 90 GLY B O 1
ATOM 1591 N N . ARG B 1 91 ? 17.797 4.309 4.215 1 98.56 91 ARG B N 1
ATOM 1592 C CA . ARG B 1 91 ? 16.844 5.402 4.305 1 98.56 91 ARG B CA 1
ATOM 1593 C C . ARG B 1 91 ? 15.883 5.387 3.121 1 98.56 91 ARG B C 1
ATOM 1595 O O . ARG B 1 91 ? 16.312 5.492 1.968 1 98.56 91 ARG B O 1
ATOM 1602 N N . TRP B 1 92 ? 14.672 5.277 3.414 1 98.81 92 TRP B N 1
ATOM 1603 C CA . TRP B 1 92 ? 13.609 5.281 2.416 1 98.81 92 TRP B CA 1
ATOM 1604 C C . TRP B 1 92 ? 12.93 6.641 2.35 1 98.81 92 TRP B C 1
ATOM 1606 O O . TRP B 1 92 ? 12.742 7.301 3.375 1 98.81 92 TRP B O 1
ATOM 1616 N N . LYS B 1 93 ? 12.578 7.012 1.17 1 98.81 93 LYS B N 1
ATOM 1617 C CA . LYS B 1 93 ? 11.875 8.273 0.966 1 98.81 93 LYS B CA 1
ATOM 1618 C C . LYS B 1 93 ? 10.438 8.047 0.53 1 98.81 93 LYS B C 1
ATOM 1620 O O . LYS B 1 93 ? 10.172 7.258 -0.385 1 98.81 93 LYS B O 1
ATOM 1625 N N . ILE B 1 94 ? 9.516 8.711 1.21 1 98.88 94 ILE B N 1
ATOM 1626 C CA . ILE B 1 94 ? 8.094 8.625 0.905 1 98.88 94 ILE B CA 1
ATOM 1627 C C . ILE B 1 94 ? 7.543 10.023 0.622 1 98.88 94 ILE B C 1
ATOM 1629 O O . ILE B 1 94 ? 7.734 10.945 1.417 1 98.88 94 ILE B O 1
ATOM 1633 N N . THR B 1 95 ? 6.918 10.156 -0.517 1 98.69 95 THR B N 1
ATOM 1634 C CA . THR B 1 95 ? 6.23 11.398 -0.842 1 98.69 95 THR B CA 1
ATOM 1635 C C . THR B 1 95 ? 4.727 11.164 -0.969 1 98.69 95 THR B C 1
ATOM 1637 O O . THR B 1 95 ? 4.289 10.266 -1.687 1 98.69 95 THR B O 1
ATOM 1640 N N . VAL B 1 96 ? 3.986 11.953 -0.225 1 98.88 96 VAL B N 1
ATOM 1641 C CA . VAL B 1 96 ? 2.529 11.977 -0.316 1 98.88 96 VAL B CA 1
ATOM 1642 C C . VAL B 1 96 ? 2.066 13.336 -0.823 1 98.88 96 VAL B C 1
ATOM 1644 O O . VAL B 1 96 ? 2.477 14.375 -0.297 1 98.88 96 VAL B O 1
ATOM 1647 N N . LYS B 1 97 ? 1.226 13.281 -1.875 1 98.62 97 LYS B N 1
ATOM 1648 C CA . LYS B 1 97 ? 0.825 14.539 -2.504 1 98.62 97 LYS B CA 1
ATOM 1649 C C . LYS B 1 97 ? -0.632 14.484 -2.955 1 98.62 97 LYS B C 1
ATOM 1651 O O . LYS B 1 97 ? -1.062 13.508 -3.568 1 98.62 97 LYS B O 1
ATOM 1656 N N . ASP B 1 98 ? -1.354 15.531 -2.648 1 98.12 98 ASP B N 1
ATOM 1657 C CA . ASP B 1 98 ? -2.725 15.57 -3.145 1 98.12 98 ASP B CA 1
ATOM 1658 C C . ASP B 1 98 ? -2.826 16.422 -4.41 1 98.12 98 ASP B C 1
ATOM 1660 O O . ASP B 1 98 ? -1.812 16.875 -4.945 1 98.12 98 ASP B O 1
ATOM 1664 N N . GLU B 1 99 ? -4.066 16.594 -4.93 1 96.5 99 GLU B N 1
ATOM 1665 C CA . GLU B 1 99 ? -4.309 17.266 -6.207 1 96.5 99 GLU B CA 1
ATOM 1666 C C . GLU B 1 99 ? -4.215 18.781 -6.062 1 96.5 99 GLU B C 1
ATOM 1668 O O . GLU B 1 99 ? -4.086 19.5 -7.059 1 96.5 99 GLU B O 1
ATOM 1673 N N . ASP B 1 100 ? -4.242 19.297 -4.863 1 95.44 100 ASP B N 1
ATOM 1674 C CA . ASP B 1 100 ? -4.242 20.734 -4.625 1 95.44 100 ASP B CA 1
ATOM 1675 C C . ASP B 1 100 ? -2.828 21.25 -4.375 1 95.44 100 ASP B C 1
ATOM 1677 O O . ASP B 1 100 ? -2.639 22.438 -4.051 1 95.44 100 ASP B O 1
ATOM 1681 N N . GLY B 1 101 ? -1.924 20.344 -4.395 1 94.69 101 GLY B N 1
ATOM 1682 C CA . GLY B 1 101 ? -0.537 20.766 -4.258 1 94.69 101 GLY B CA 1
ATOM 1683 C C . GLY B 1 101 ? -0.008 20.625 -2.844 1 94.69 101 GLY B C 1
ATOM 1684 O O . GLY B 1 101 ? 1.165 20.891 -2.584 1 94.69 101 GLY B O 1
ATOM 1685 N N . HIS B 1 102 ? -0.878 20.125 -1.891 1 97.12 102 HIS B N 1
ATOM 1686 C CA . HIS B 1 102 ? -0.38 19.781 -0.562 1 97.12 102 HIS B CA 1
ATOM 1687 C C . HIS B 1 102 ? 0.473 18.516 -0.6 1 97.12 102 HIS B C 1
ATOM 1689 O O . HIS B 1 102 ? 0.134 17.562 -1.29 1 97.12 102 HIS B O 1
ATOM 1695 N N . PHE B 1 103 ? 1.654 18.609 0.146 1 97.62 103 PHE B N 1
ATOM 1696 C CA . PHE B 1 103 ? 2.479 17.406 0.148 1 97.62 103 PHE B CA 1
ATOM 1697 C C . PHE B 1 103 ? 3.305 17.312 1.426 1 97.62 103 PHE B C 1
ATOM 1699 O O . PHE B 1 103 ? 3.436 18.297 2.156 1 97.62 103 PHE B O 1
ATOM 1706 N N . VAL B 1 104 ? 3.752 16.078 1.717 1 98.19 104 VAL B N 1
ATOM 1707 C CA . VAL B 1 104 ? 4.734 15.805 2.758 1 98.19 104 VAL B CA 1
ATOM 1708 C C . VAL B 1 104 ? 5.77 14.805 2.236 1 98.19 104 VAL B C 1
ATOM 1710 O O . VAL B 1 104 ? 5.438 13.898 1.467 1 98.19 104 VAL B O 1
ATOM 1713 N N . ARG B 1 105 ? 7.016 15.07 2.551 1 98.25 105 ARG B N 1
ATOM 1714 C CA . ARG B 1 105 ? 8.117 14.156 2.287 1 98.25 105 ARG B CA 1
ATOM 1715 C C . ARG B 1 105 ? 8.68 13.586 3.586 1 98.25 105 ARG B C 1
ATOM 1717 O O . ARG B 1 105 ? 9.062 14.336 4.484 1 98.25 105 ARG B O 1
ATOM 1724 N N . LEU B 1 106 ? 8.68 12.227 3.576 1 98.56 106 LEU B N 1
ATOM 1725 C CA . LEU B 1 106 ? 9.133 11.523 4.77 1 98.56 106 LEU B CA 1
ATOM 1726 C C . LEU B 1 106 ? 10.375 10.688 4.473 1 98.56 106 LEU B C 1
ATOM 1728 O O . LEU B 1 106 ? 10.555 10.211 3.348 1 98.56 106 LEU B O 1
ATOM 1732 N N . GLY B 1 107 ? 11.156 10.562 5.453 1 98.19 107 GLY B N 1
ATOM 1733 C CA . GLY B 1 107 ? 12.25 9.602 5.488 1 98.19 107 GLY B CA 1
ATOM 1734 C C . GLY B 1 107 ? 12.102 8.57 6.594 1 98.19 107 GLY B C 1
ATOM 1735 O O . GLY B 1 107 ? 11.766 8.914 7.73 1 98.19 107 GLY B O 1
ATOM 1736 N N . THR B 1 108 ? 12.289 7.355 6.223 1 98 108 THR B N 1
ATOM 1737 C CA . THR B 1 108 ? 12.242 6.312 7.242 1 98 108 THR B CA 1
ATOM 1738 C C . THR B 1 108 ? 13.477 5.418 7.156 1 98 108 THR B C 1
ATOM 1740 O O . THR B 1 108 ? 13.836 4.945 6.074 1 98 108 THR B O 1
ATOM 1743 N N . LYS B 1 109 ? 14.031 5.258 8.312 1 98.19 109 LYS B N 1
ATOM 1744 C CA . LYS B 1 109 ? 15.18 4.363 8.367 1 98.19 109 LYS B CA 1
ATOM 1745 C C . LYS B 1 109 ? 14.75 2.922 8.609 1 98.19 109 LYS B C 1
ATOM 1747 O O . LYS B 1 109 ? 14.016 2.641 9.562 1 98.19 109 LYS B O 1
ATOM 1752 N N . VAL B 1 110 ? 15.172 2.051 7.754 1 98.25 110 VAL B N 1
ATOM 1753 C CA . VAL B 1 110 ? 14.938 0.618 7.891 1 98.25 110 VAL B CA 1
ATOM 1754 C C . VAL B 1 110 ? 16.234 -0.085 8.266 1 98.25 110 VAL B C 1
ATOM 1756 O O . VAL B 1 110 ? 17.25 0.067 7.578 1 98.25 110 VAL B O 1
ATOM 1759 N N . SER B 1 111 ? 16.172 -0.78 9.406 1 97.31 111 SER B N 1
ATOM 1760 C CA . SER B 1 111 ? 17.344 -1.559 9.82 1 97.31 111 SER B CA 1
ATOM 1761 C C . SER B 1 111 ? 17.234 -3 9.328 1 97.31 111 SER B C 1
ATOM 1763 O O . SER B 1 111 ? 16.172 -3.445 8.898 1 97.31 111 SER B O 1
ATOM 1765 N N . LYS B 1 112 ? 18.391 -3.668 9.422 1 96.19 112 LYS B N 1
ATOM 1766 C CA . LYS B 1 112 ? 18.422 -5.078 9.039 1 96.19 112 LYS B CA 1
ATOM 1767 C C . LYS B 1 112 ? 17.484 -5.902 9.922 1 96.19 112 LYS B C 1
ATOM 1769 O O . LYS B 1 112 ? 16.875 -6.863 9.461 1 96.19 112 LYS B O 1
ATOM 1774 N N . GLU B 1 113 ? 17.344 -5.52 11.164 1 94.38 113 GLU B N 1
ATOM 1775 C CA . GLU B 1 113 ? 16.5 -6.227 12.125 1 94.38 113 GLU B CA 1
ATOM 1776 C C . GLU B 1 113 ? 15.031 -6.148 11.734 1 94.38 113 GLU B C 1
ATOM 1778 O O . GLU B 1 113 ? 14.258 -7.066 12.023 1 94.38 113 GLU B O 1
ATOM 1783 N N . MET B 1 114 ? 14.648 -5.117 11.062 1 94.5 114 MET B N 1
ATOM 1784 C CA . MET B 1 114 ? 13.266 -4.895 10.656 1 94.5 114 MET B CA 1
ATOM 1785 C C . MET B 1 114 ? 12.898 -5.766 9.453 1 94.5 114 MET B C 1
ATOM 1787 O O . MET B 1 114 ? 11.727 -5.93 9.133 1 94.5 114 MET B O 1
ATOM 1791 N N . LEU B 1 115 ? 13.906 -6.219 8.719 1 93 115 LEU B N 1
ATOM 1792 C CA . LEU B 1 115 ? 13.672 -7.016 7.523 1 93 115 LEU B CA 1
ATOM 1793 C C . LEU B 1 115 ? 13.703 -8.508 7.844 1 93 115 LEU B C 1
ATOM 1795 O O . LEU B 1 115 ? 13.32 -9.328 7.012 1 93 115 LEU B O 1
ATOM 1799 N N . LYS B 1 116 ? 14.562 -8.961 8.844 1 72.25 116 LYS B N 1
ATOM 1800 C CA . LYS B 1 116 ? 14.82 -10.367 9.141 1 72.25 116 LYS B CA 1
ATOM 1801 C C . LYS B 1 116 ? 13.586 -11.031 9.75 1 72.25 116 LYS B C 1
ATOM 1803 O O . LYS B 1 116 ? 12.945 -10.469 10.633 1 72.25 116 LYS B O 1
ATOM 1808 N N . ASP B 1 117 ? 12.805 -11.898 8.891 1 57.06 117 ASP B N 1
ATOM 1809 C CA . ASP B 1 117 ? 12.016 -12.898 9.602 1 57.06 117 ASP B CA 1
ATOM 1810 C C . ASP B 1 117 ? 12.906 -13.797 10.453 1 57.06 117 ASP B C 1
ATOM 1812 O O . ASP B 1 117 ? 13.781 -14.484 9.93 1 57.06 117 ASP B O 1
ATOM 1816 N N . GLU B 1 118 ? 13.555 -13.352 11.523 1 38.59 118 GLU B N 1
ATOM 1817 C CA . GLU B 1 118 ? 14.148 -14.516 12.18 1 38.59 118 GLU B CA 1
ATOM 1818 C C . GLU B 1 118 ? 13.188 -15.703 12.188 1 38.59 118 GLU B C 1
ATOM 1820 O O . GLU B 1 118 ? 11.969 -15.516 12.188 1 38.59 118 GLU B O 1
#

pLDDT: mean 82.66, std 24.59, range [25.78, 98.94]

Radius of gyration: 32.48 Å; Cα contacts (8 Å, |Δi|>4): 490; chains: 2; bounding box: 46×127×106 Å

Solvent-accessible surface area (backbone atoms only — not comparable to full-atom values): 13634 Å² total; per-residue (Å²): 140,86,80,77,76,73,86,71,68,78,76,61,76,78,63,78,78,64,76,73,72,68,71,66,69,65,74,68,71,54,55,49,46,70,53,73,42,78,39,91,46,31,34,34,33,40,34,23,38,74,86,62,50,48,41,43,62,15,39,36,42,30,29,45,52,97,49,91,54,73,43,33,44,33,32,16,19,75,74,7,39,44,34,40,67,71,88,64,58,39,57,30,39,37,37,41,35,44,95,84,67,37,53,42,80,44,76,46,81,40,50,64,75,54,61,54,79,123,140,86,80,82,74,76,79,77,66,79,78,64,75,78,62,78,81,62,78,75,70,67,71,67,70,66,72,66,70,53,58,49,45,71,52,73,42,79,39,90,46,29,34,35,33,38,35,24,37,74,87,64,50,50,42,45,61,16,40,34,43,30,30,44,54,96,48,91,53,74,44,33,44,36,29,16,18,76,75,7,37,45,34,42,68,70,88,67,57,39,56,29,39,38,38,40,35,46,94,85,69,39,51,43,80,46,75,45,80,38,50,64,76,54,61,54,79,122

Secondary structure (DSSP, 8-state):
------TTTT---------------------EEEEEEE-TT-EEEEEEETTS-B-TT-EEEEE-TT-SSEEEEEE--TTSEEEE---SSEEEEEEEE-TTS-EEEEEEEE-HHHH---/-----SGGGGG--------------------EEEEEEE-TT-EEEEEEETTS-B-TT-EEEEE-TT-SSEEEEEE--TTSEEEE---SSEEEEEEEE-TTS-EEEEEEEE-HHHH---

Sequence (236 aa):
MNKRTAKQGVLLLMLPLALSLFFSVQGHAHAVHGETGSSSEALCTSASYEDGEAMSYATVEIIAPNSKLPFQSGRTDRNGYFCFRPDTPGRWKITVKDEDGHFVRLGTKVSKEMLKDEMNKRTAKQGVLLLMLPLALSLFFSVQGHAHAVHGETGSSSEALCTSASYEDGEAMSYATVEIIAPNSKLPFQSGRTDRNGYFCFRPDTPGRWKITVKDEDGHFVRLGTKVSKEMLKDE